Protein AF-A0A2C1YTS7-F1 (afdb_monomer)

pLDDT: mean 79.57, std 17.24, range [40.59, 98.31]

Sequence (217 aa):
MLKAINQPYKDNILSRSTFKRMILKGKKIGIFTVFETERSNGSQSSNLYVFNRFPACEPPKQETMSLPKETINLLKTEKDQKINKRNEAPSKLDYTYVSNRVPQPFVEIVKCFFPDAKVIEEYWHMAQIIAYGYELDHEMDLVVNLAIQSFKQLIRKLKFTSSIKKPIAYFSAILKEKFCQCYEERLNEKRETGVIQIKPICFEFNGEKMEWDWLNS

Mean predicted aligned error: 19.02 Å

Radius of gyration: 26.79 Å; Cα contacts (8 Å, |Δi|>4): 152; chains: 1; bounding box: 47×66×67 Å

Solvent-accessible surface area (backbone atoms only — not comparable to full-atom values): 13581 Å² total; per-residue (Å²): 105,72,67,66,70,30,62,88,41,96,57,74,82,69,49,70,70,57,51,52,54,49,52,55,50,36,45,75,74,53,49,32,48,78,44,82,38,67,43,100,82,72,46,77,52,72,70,48,78,45,75,49,78,78,86,67,96,66,78,80,60,77,86,74,68,73,68,74,92,60,83,80,74,90,79,79,73,82,91,86,74,89,68,82,74,75,87,62,77,77,77,87,48,43,54,90,70,45,60,88,87,57,59,62,79,48,49,67,60,43,39,78,81,44,44,39,18,66,61,49,49,53,53,50,50,51,50,50,56,50,29,52,77,68,74,38,64,86,40,56,70,60,50,48,50,48,46,48,54,23,46,53,52,43,51,53,48,45,76,75,61,78,67,73,87,52,59,64,63,54,29,49,52,49,32,49,51,53,50,49,52,55,51,51,52,51,52,49,52,35,52,75,70,56,72,57,69,81,69,56,60,69,46,74,57,96,88,42,79,45,75,50,61,89,87,82,113

Secondary structure (DSSP, 8-state):
-HHHHHTT-SS--S-HHHHHHHHHHHHHTTSEEEE--B-TTS-B-PPEEEEPPPS--PPPPGGG----SS------PPS--------PPPP--BGGG--TTS-HHHHHHHTTT--BHHHHHHHHHHHHHHHHHTT-TT-HHHHHHHHHHHHHHHHHHHHHHS--S-HHHHHHHHHHHHHHHHHHHHHHHHHHTT-S----EEEEETTEEEE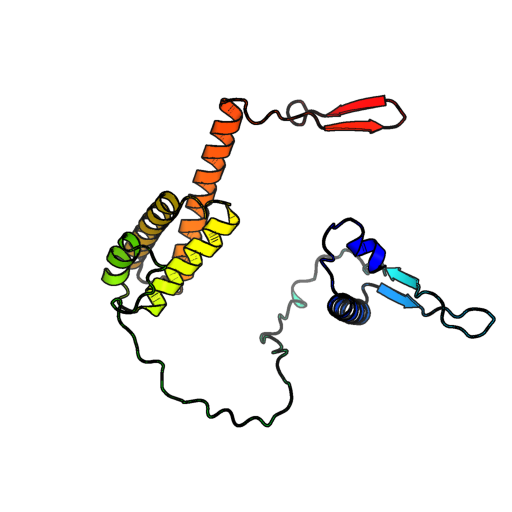E-TT--

Foldseek 3Di:
DLCVVQVVPPDSPDDPVNVVVVVVVCVVVQQWDWDFDADPVRHTDDIDIGGDDDPDPDDPDPVPPPDPPDDPPPPPDDDDDPPPPPPDDPPQDFLVPADPVQDPVQSVQVCVPPRGNVVSVLLVVLLCVLCVVLVNNVVVVVSSVLLSVLLVVLVVCCVVPVPPPDSSVSSSVSSNVVSVVVSVVVVVVCVVVVVDPPQFPFDDDPNDTDGDDPVPD

Structure (mmCIF, N/CA/C/O backbone):
data_AF-A0A2C1YTS7-F1
#
_entry.id   AF-A0A2C1YTS7-F1
#
loop_
_atom_site.group_PDB
_atom_site.id
_atom_site.type_symbol
_atom_site.label_atom_id
_atom_site.label_alt_id
_atom_site.label_comp_id
_atom_site.label_asym_id
_atom_site.label_entity_id
_atom_site.label_seq_id
_atom_site.pdbx_PDB_ins_code
_atom_site.Cartn_x
_atom_site.Cartn_y
_atom_site.Cartn_z
_atom_site.occupancy
_atom_site.B_iso_or_equiv
_atom_site.auth_seq_id
_atom_site.auth_comp_id
_atom_site.auth_asym_id
_atom_site.auth_atom_id
_atom_site.pdbx_PDB_model_num
ATOM 1 N N . MET A 1 1 ? 11.164 -28.001 -27.587 1.00 80.50 1 MET A N 1
ATOM 2 C CA . MET A 1 1 ? 10.221 -26.992 -27.053 1.00 80.50 1 MET A CA 1
ATOM 3 C C . MET A 1 1 ? 10.666 -26.413 -25.711 1.00 80.50 1 MET A C 1
ATOM 5 O O . MET A 1 1 ? 11.124 -25.289 -25.734 1.00 80.50 1 MET A O 1
ATOM 9 N N . LEU A 1 2 ? 10.640 -27.137 -24.577 1.00 85.06 2 LEU A N 1
ATOM 10 C CA . LEU A 1 2 ? 11.070 -26.576 -23.272 1.00 85.06 2 LEU A CA 1
ATOM 11 C C . LEU A 1 2 ? 12.470 -25.940 -23.306 1.00 85.06 2 LEU A C 1
ATOM 13 O O . LEU A 1 2 ? 12.638 -24.808 -22.877 1.00 85.06 2 LEU A O 1
ATOM 17 N N . LYS A 1 3 ? 13.458 -26.640 -23.881 1.00 83.88 3 LYS A N 1
ATOM 18 C CA . LYS A 1 3 ? 14.812 -26.089 -24.056 1.00 83.88 3 LYS A CA 1
ATOM 19 C C . LYS A 1 3 ? 14.818 -24.794 -24.876 1.00 83.88 3 LYS A C 1
ATOM 21 O O . LYS A 1 3 ? 15.500 -23.864 -24.491 1.00 83.88 3 LYS A O 1
ATOM 26 N N . ALA A 1 4 ? 14.026 -24.723 -25.948 1.00 84.12 4 ALA A N 1
ATOM 27 C CA . ALA A 1 4 ? 13.915 -23.527 -26.785 1.00 84.12 4 ALA A CA 1
ATOM 28 C C . ALA A 1 4 ? 13.237 -22.356 -26.048 1.00 84.12 4 ALA A C 1
ATOM 30 O O . ALA A 1 4 ? 13.626 -21.216 -26.244 1.00 84.12 4 ALA A O 1
ATOM 31 N N . ILE A 1 5 ? 12.267 -22.638 -25.167 1.00 83.00 5 ILE A N 1
ATOM 32 C CA . ILE A 1 5 ? 11.614 -21.621 -24.322 1.00 83.00 5 ILE A CA 1
ATOM 33 C C . ILE A 1 5 ? 12.587 -21.065 -23.278 1.00 83.00 5 ILE A C 1
ATOM 35 O O . ILE A 1 5 ? 12.569 -19.870 -23.015 1.00 83.00 5 ILE A O 1
ATOM 39 N N . ASN A 1 6 ? 13.436 -21.915 -22.693 1.00 86.81 6 ASN A N 1
ATOM 40 C CA . ASN A 1 6 ? 14.422 -21.478 -21.702 1.00 86.81 6 ASN A CA 1
ATOM 41 C C . ASN A 1 6 ? 15.685 -20.871 -22.335 1.00 86.81 6 ASN A C 1
ATOM 43 O O . ASN A 1 6 ? 16.366 -20.112 -21.666 1.00 86.81 6 ASN A O 1
ATOM 47 N N . GLN A 1 7 ? 15.999 -21.175 -23.599 1.00 83.56 7 GLN A N 1
ATOM 48 C CA . GLN A 1 7 ? 17.202 -20.705 -24.299 1.00 83.56 7 GLN A CA 1
ATOM 49 C C . GLN A 1 7 ? 17.453 -19.181 -24.244 1.00 83.56 7 GLN A C 1
ATOM 51 O O . GLN A 1 7 ? 18.612 -18.810 -24.065 1.00 83.56 7 GLN A O 1
ATOM 56 N N . PRO A 1 8 ? 16.449 -18.288 -24.379 1.00 80.44 8 PRO A N 1
ATOM 57 C CA . PRO A 1 8 ? 16.677 -16.844 -24.264 1.00 80.44 8 PRO A CA 1
A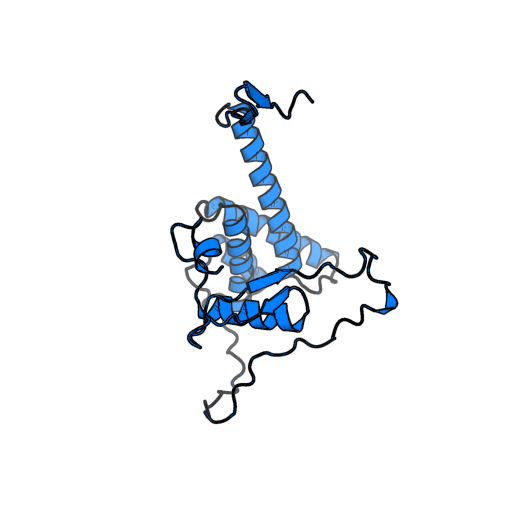TOM 58 C C . PRO A 1 8 ? 16.929 -16.353 -22.827 1.00 80.44 8 PRO A C 1
ATOM 60 O O . PRO A 1 8 ? 17.284 -15.190 -22.646 1.00 80.44 8 PRO A O 1
ATOM 63 N N . TYR A 1 9 ? 16.767 -17.197 -21.804 1.00 77.00 9 TYR A N 1
ATOM 64 C CA . TYR A 1 9 ? 16.905 -16.814 -20.400 1.00 77.00 9 TYR A CA 1
ATOM 65 C C . TYR A 1 9 ? 18.161 -17.444 -19.783 1.00 77.00 9 TYR A C 1
ATOM 67 O O . TYR A 1 9 ? 18.364 -18.654 -19.862 1.00 77.00 9 TYR A O 1
ATOM 75 N N . LYS A 1 10 ? 19.014 -16.618 -19.156 1.00 64.69 10 LYS A N 1
ATOM 76 C CA . LYS A 1 10 ? 20.254 -17.082 -18.497 1.00 64.69 10 LYS A CA 1
ATOM 77 C C . LYS A 1 10 ? 19.972 -18.046 -17.343 1.00 64.69 10 LYS A C 1
ATOM 79 O O . LYS A 1 10 ? 20.714 -19.007 -17.155 1.00 64.69 10 LYS A O 1
ATOM 84 N N . ASP A 1 11 ? 18.864 -17.828 -16.643 1.00 71.94 11 ASP A N 1
ATOM 85 C CA . ASP A 1 11 ? 18.363 -18.718 -15.607 1.00 71.94 11 ASP A CA 1
ATOM 86 C C . ASP A 1 11 ? 17.209 -19.548 -16.168 1.00 71.94 11 ASP A C 1
ATOM 88 O O . ASP A 1 11 ? 16.347 -19.034 -16.879 1.00 71.94 11 ASP A O 1
ATOM 92 N N . ASN A 1 12 ? 17.173 -20.848 -15.866 1.00 74.06 12 ASN A N 1
ATOM 93 C CA . ASN A 1 12 ? 16.098 -21.747 -16.295 1.00 74.06 12 ASN A CA 1
ATOM 94 C C . ASN A 1 12 ? 14.763 -21.373 -15.619 1.00 74.06 12 ASN A C 1
ATOM 96 O O . ASN A 1 12 ? 14.349 -22.025 -14.660 1.00 74.06 12 ASN A O 1
ATOM 100 N N . ILE A 1 13 ? 14.077 -20.350 -16.140 1.00 80.94 13 ILE A N 1
ATOM 101 C CA . ILE A 1 13 ? 12.841 -19.784 -15.571 1.00 80.94 13 ILE A CA 1
ATOM 102 C C . ILE A 1 13 ? 11.762 -20.859 -15.417 1.00 80.94 13 ILE A C 1
ATOM 104 O O . ILE A 1 13 ? 11.022 -20.885 -14.432 1.00 80.94 13 ILE A O 1
ATOM 108 N N . LEU A 1 14 ? 11.669 -21.777 -16.384 1.00 86.25 14 LEU A N 1
ATOM 109 C CA . LEU A 1 14 ? 10.646 -22.808 -16.391 1.00 86.25 14 LEU A CA 1
ATOM 110 C C . LEU A 1 14 ? 11.219 -24.179 -16.034 1.00 86.25 14 LEU A C 1
ATOM 112 O O . LEU A 1 14 ? 11.968 -24.794 -16.799 1.00 86.25 14 LEU A O 1
ATOM 116 N N . SER A 1 15 ? 10.778 -24.711 -14.894 1.00 88.50 15 SER A N 1
ATOM 117 C CA . SER A 1 15 ? 11.049 -26.098 -14.529 1.00 88.50 15 SER A CA 1
ATOM 118 C C . SER A 1 15 ? 10.268 -27.073 -15.419 1.00 88.50 15 SER A C 1
ATOM 120 O O . SER A 1 15 ? 9.163 -26.794 -15.902 1.00 88.50 15 SER A O 1
ATOM 122 N N . ARG A 1 16 ? 10.805 -28.287 -15.581 1.00 84.25 16 ARG A N 1
ATOM 123 C CA . ARG A 1 16 ? 10.151 -29.363 -16.344 1.00 84.25 16 ARG A CA 1
ATOM 124 C C . ARG A 1 16 ? 8.753 -29.695 -15.813 1.00 84.25 16 ARG A C 1
ATOM 126 O O . ARG A 1 16 ? 7.853 -29.978 -16.603 1.00 84.25 16 ARG A O 1
ATOM 133 N N . SER A 1 17 ? 8.556 -29.662 -14.493 1.00 85.19 17 SER A N 1
ATOM 134 C CA . SER A 1 17 ? 7.258 -29.949 -13.871 1.00 85.19 17 SER A CA 1
ATOM 135 C C . SER A 1 17 ? 6.224 -28.870 -14.200 1.00 85.19 17 SER A C 1
ATOM 137 O O . SER A 1 17 ? 5.082 -29.201 -14.527 1.00 85.19 17 SER A O 1
ATOM 139 N N . THR A 1 18 ? 6.620 -27.594 -14.210 1.00 89.62 18 THR A N 1
ATOM 140 C CA . THR A 1 18 ? 5.745 -26.494 -14.634 1.00 89.62 18 THR A CA 1
ATOM 141 C C . THR A 1 18 ? 5.418 -26.585 -16.119 1.00 89.62 18 THR A C 1
ATOM 143 O O . THR A 1 18 ? 4.243 -26.502 -16.477 1.00 89.62 18 THR A O 1
ATOM 146 N N . PHE A 1 19 ? 6.406 -26.870 -16.969 1.00 90.19 19 PHE A N 1
ATOM 147 C CA . PHE A 1 19 ? 6.171 -27.089 -18.396 1.00 90.19 19 PHE A CA 1
ATOM 148 C C . PHE A 1 19 ? 5.182 -28.235 -18.648 1.00 90.19 19 PHE A C 1
ATOM 150 O O . PHE A 1 19 ? 4.227 -28.069 -19.401 1.00 90.19 19 PHE A O 1
ATOM 157 N N . LYS A 1 20 ? 5.328 -29.374 -17.957 1.00 89.88 20 LYS A N 1
ATOM 158 C CA . LYS A 1 20 ? 4.391 -30.505 -18.074 1.00 89.88 20 LYS A CA 1
ATOM 159 C C . LYS A 1 20 ? 2.959 -30.104 -17.699 1.00 89.88 20 LYS A C 1
ATOM 161 O O . LYS A 1 20 ? 2.024 -30.445 -18.419 1.00 89.88 20 LYS A O 1
ATOM 166 N N . ARG A 1 21 ? 2.779 -29.349 -16.606 1.00 89.88 21 ARG A N 1
ATOM 167 C CA . ARG A 1 21 ? 1.460 -28.828 -16.195 1.00 89.88 21 ARG A CA 1
ATOM 168 C C . ARG A 1 21 ? 0.861 -27.894 -17.246 1.00 89.88 21 ARG A C 1
ATOM 170 O O . ARG A 1 21 ? -0.332 -27.986 -17.523 1.00 89.88 21 ARG A O 1
ATOM 177 N N . MET A 1 22 ? 1.679 -27.019 -17.828 1.00 91.44 22 MET A N 1
ATOM 178 C CA . MET A 1 22 ? 1.260 -26.100 -18.886 1.00 91.44 22 MET A CA 1
ATOM 179 C C . MET A 1 22 ? 0.808 -26.862 -20.134 1.00 91.44 22 MET A C 1
ATOM 181 O O . MET A 1 22 ? -0.269 -26.585 -20.656 1.00 91.44 22 MET A O 1
ATOM 185 N N . ILE A 1 23 ? 1.573 -27.878 -20.550 1.00 90.88 23 ILE A N 1
ATOM 186 C CA . ILE A 1 23 ? 1.238 -28.699 -21.716 1.00 90.88 23 ILE A CA 1
ATOM 187 C C . ILE A 1 23 ? -0.089 -29.447 -21.521 1.00 90.88 23 ILE A C 1
ATOM 189 O O . ILE A 1 23 ? -0.948 -29.438 -22.401 1.00 90.88 23 ILE A O 1
ATOM 193 N N . LEU A 1 24 ? -0.300 -30.044 -20.345 1.00 88.94 24 LEU A N 1
ATOM 194 C CA . LEU A 1 24 ? -1.553 -30.732 -20.018 1.00 88.94 24 LEU A CA 1
ATOM 195 C C . LEU A 1 24 ? -2.761 -29.789 -20.064 1.00 88.94 24 LEU A C 1
ATOM 197 O O . LEU A 1 24 ? -3.804 -30.150 -20.610 1.00 88.94 24 LEU A O 1
ATOM 201 N N . LYS A 1 25 ? -2.618 -28.571 -19.526 1.00 91.44 25 LYS A N 1
ATOM 202 C CA . LYS A 1 25 ? -3.680 -27.560 -19.572 1.00 91.44 25 LYS A CA 1
ATOM 203 C C . LYS A 1 25 ? -3.975 -27.132 -21.003 1.00 91.44 25 LYS A C 1
ATOM 205 O O . LYS A 1 25 ? -5.131 -27.192 -21.395 1.00 91.44 25 LYS A O 1
ATOM 210 N N . GLY A 1 26 ? -2.948 -26.765 -21.771 1.00 88.75 26 GLY A N 1
ATOM 211 C CA . GLY A 1 26 ? -3.088 -26.308 -23.156 1.00 88.75 26 GLY A CA 1
ATOM 212 C C . GLY A 1 26 ? -3.724 -27.354 -24.074 1.00 88.75 26 GLY A C 1
ATOM 213 O O . GLY A 1 26 ? -4.602 -27.008 -24.860 1.00 88.75 26 GLY A O 1
ATOM 214 N N . LYS A 1 27 ? -3.375 -28.637 -23.895 1.00 88.12 27 LYS A N 1
ATOM 215 C CA . LYS A 1 27 ? -4.033 -29.758 -24.583 1.00 88.12 27 LYS A CA 1
ATOM 216 C C . LYS A 1 27 ? -5.515 -29.860 -24.207 1.00 88.12 27 LYS A C 1
ATOM 218 O O . LYS A 1 27 ? -6.353 -30.015 -25.085 1.00 88.12 27 LYS A O 1
ATOM 223 N N . LYS A 1 28 ? -5.851 -29.739 -22.915 1.00 88.06 28 LYS A N 1
ATOM 224 C CA . LYS A 1 28 ? -7.239 -29.823 -22.421 1.00 88.06 28 LYS A CA 1
ATOM 225 C C . LYS A 1 28 ? -8.140 -28.724 -22.992 1.00 88.06 28 LYS A C 1
ATOM 227 O O . LYS A 1 28 ? -9.299 -28.993 -23.277 1.00 88.06 28 LYS A O 1
ATOM 232 N N . ILE A 1 29 ? -7.621 -27.506 -23.131 1.00 86.50 29 ILE A N 1
ATOM 233 C CA . ILE A 1 29 ? -8.372 -26.358 -23.669 1.00 86.50 29 ILE A CA 1
ATOM 234 C C . ILE A 1 29 ? -8.256 -26.222 -25.194 1.00 86.50 29 ILE A C 1
ATOM 236 O O . ILE A 1 29 ? -8.770 -25.266 -25.759 1.00 86.50 29 ILE A O 1
ATOM 240 N N . GLY A 1 30 ? -7.578 -27.161 -25.860 1.00 84.94 30 GLY A N 1
ATOM 241 C CA . GLY A 1 30 ? -7.500 -27.212 -27.317 1.00 84.94 30 GLY A CA 1
ATOM 242 C C . GLY A 1 30 ? -6.582 -26.173 -27.964 1.00 84.94 30 GLY A C 1
ATOM 243 O O . GLY A 1 30 ? -6.698 -25.973 -29.167 1.00 84.94 30 GLY A O 1
ATOM 244 N N . ILE A 1 31 ? -5.656 -25.539 -27.229 1.00 87.19 31 ILE A N 1
ATOM 245 C CA . ILE A 1 31 ? -4.702 -24.571 -27.816 1.00 87.19 31 ILE A CA 1
ATOM 246 C C . ILE A 1 31 ? -3.727 -25.263 -28.774 1.00 87.19 31 ILE A C 1
ATOM 248 O O . ILE A 1 31 ? -3.362 -24.701 -29.803 1.00 87.19 31 ILE A O 1
ATOM 252 N N . PHE A 1 32 ? -3.278 -26.473 -28.448 1.00 88.12 32 PHE A N 1
ATOM 253 C CA . PHE A 1 32 ? -2.400 -27.247 -29.321 1.00 88.12 32 PHE A CA 1
ATOM 254 C C . PHE A 1 32 ? -2.664 -28.743 -29.189 1.00 88.12 32 PHE A C 1
ATOM 256 O O . PHE A 1 32 ? -3.113 -29.244 -28.154 1.00 88.12 32 PHE A O 1
ATOM 263 N N . THR A 1 33 ? -2.304 -29.454 -30.245 1.00 89.19 33 THR A N 1
ATOM 264 C CA . THR A 1 33 ? -2.317 -30.908 -30.334 1.00 89.19 33 THR A CA 1
ATOM 265 C C . THR A 1 33 ? -0.881 -31.419 -30.265 1.00 89.19 33 THR A C 1
ATOM 267 O O . THR A 1 33 ? 0.029 -30.817 -30.836 1.00 89.19 33 THR A O 1
ATOM 270 N N . VAL A 1 34 ? -0.659 -32.506 -29.526 1.00 87.31 34 VAL A N 1
ATOM 271 C CA . VAL A 1 34 ? 0.665 -33.127 -29.378 1.00 87.31 34 VAL A CA 1
ATOM 272 C C . VAL A 1 34 ? 0.633 -34.490 -30.047 1.00 87.31 34 VAL A C 1
ATOM 274 O O . VAL A 1 34 ? -0.147 -35.342 -29.625 1.00 87.31 34 VAL A O 1
ATOM 277 N N . PHE A 1 35 ? 1.485 -34.682 -31.050 1.00 86.38 35 PHE A N 1
ATOM 278 C CA . PHE A 1 35 ? 1.701 -35.964 -31.710 1.00 86.38 35 PHE A CA 1
ATOM 279 C C . PHE A 1 35 ? 3.010 -36.563 -31.212 1.00 86.38 35 PHE A C 1
ATOM 281 O O . PHE A 1 35 ? 4.078 -35.954 -31.324 1.00 86.38 35 PHE A O 1
ATOM 288 N N . GLU A 1 36 ? 2.917 -37.747 -30.625 1.00 85.31 36 GLU A N 1
ATOM 289 C CA . GLU A 1 36 ? 4.089 -38.547 -30.301 1.00 85.31 36 GLU A CA 1
ATOM 290 C C . GLU A 1 36 ? 4.559 -39.197 -31.601 1.00 85.31 36 GLU A C 1
ATOM 292 O O . GLU A 1 36 ? 3.755 -39.746 -32.351 1.00 85.31 36 GLU A O 1
ATOM 297 N N . THR A 1 37 ? 5.839 -39.036 -31.921 1.00 80.19 37 THR A N 1
ATOM 298 C CA . THR A 1 37 ? 6.417 -39.620 -33.131 1.00 80.19 37 THR A CA 1
ATOM 299 C C . THR A 1 37 ? 7.278 -40.804 -32.732 1.00 80.19 37 THR A C 1
ATOM 301 O O . THR A 1 37 ? 7.932 -40.772 -31.687 1.00 80.19 37 THR A O 1
ATOM 304 N N . GLU A 1 38 ? 7.296 -41.832 -33.567 1.00 81.69 38 GLU A N 1
ATOM 305 C CA . GLU A 1 38 ? 8.137 -43.011 -33.391 1.00 81.69 38 GLU A CA 1
ATOM 306 C C . GLU A 1 38 ? 9.076 -43.137 -34.589 1.00 81.69 38 GLU A C 1
ATOM 308 O O . GLU A 1 38 ? 8.712 -42.834 -35.728 1.00 81.69 38 GLU A O 1
ATOM 313 N N . ARG A 1 39 ? 10.315 -43.560 -34.335 1.00 75.62 39 ARG A N 1
ATOM 314 C CA . ARG A 1 39 ? 11.260 -43.904 -35.402 1.00 75.62 39 ARG A CA 1
ATOM 315 C C . ARG A 1 39 ? 10.918 -45.282 -35.967 1.00 75.62 39 ARG A C 1
ATOM 317 O O . ARG A 1 39 ? 10.296 -46.100 -35.299 1.00 75.62 39 ARG A O 1
ATOM 324 N N . SER A 1 40 ? 11.443 -45.588 -37.152 1.00 73.56 40 SER A N 1
ATOM 325 C CA . SER A 1 40 ? 11.304 -46.902 -37.806 1.00 73.56 40 SER A CA 1
ATOM 326 C C . SER A 1 40 ? 11.768 -48.095 -36.955 1.00 73.56 40 SER A C 1
ATOM 328 O O . SER A 1 40 ? 11.378 -49.223 -37.225 1.00 73.56 40 SER A O 1
ATOM 330 N N . ASN A 1 41 ? 12.581 -47.858 -35.922 1.00 76.50 41 ASN A N 1
ATOM 331 C CA . ASN A 1 41 ? 13.056 -48.867 -34.974 1.00 76.50 41 ASN A CA 1
ATOM 332 C C . ASN A 1 41 ? 12.180 -49.008 -33.708 1.00 76.50 41 ASN A C 1
ATOM 334 O O . ASN A 1 41 ? 12.621 -49.628 -32.744 1.00 76.50 41 ASN A O 1
ATOM 338 N N . GLY A 1 42 ? 10.997 -48.385 -33.663 1.00 72.50 42 GLY A N 1
ATOM 339 C CA . GLY A 1 42 ? 10.080 -48.421 -32.516 1.00 72.50 42 GLY A CA 1
ATOM 340 C C . GLY A 1 42 ? 10.504 -47.558 -31.320 1.00 72.50 42 GLY A C 1
ATOM 341 O O . GLY A 1 42 ? 9.819 -47.533 -30.302 1.00 72.50 42 GLY A O 1
ATOM 342 N N . SER A 1 43 ? 11.625 -46.828 -31.406 1.00 70.88 43 SER A N 1
ATOM 343 C CA . SER A 1 43 ? 12.000 -45.868 -30.362 1.00 70.88 43 SER A CA 1
ATOM 344 C C . SER A 1 43 ? 11.178 -44.586 -30.479 1.00 70.88 43 SER A C 1
ATOM 346 O O . SER A 1 43 ? 11.048 -44.016 -31.566 1.00 70.88 43 SER A O 1
ATOM 348 N N . GLN A 1 44 ? 10.687 -44.084 -29.345 1.00 70.69 44 GLN A N 1
ATOM 349 C CA . GLN A 1 44 ? 10.018 -42.787 -29.289 1.00 70.69 44 GLN A CA 1
ATOM 350 C C . GLN A 1 44 ? 10.986 -41.684 -29.759 1.00 70.69 44 GLN A C 1
ATOM 352 O O . GLN A 1 44 ? 12.111 -41.543 -29.257 1.00 70.69 44 GLN A O 1
ATOM 357 N N . SER A 1 45 ? 10.574 -40.907 -30.758 1.00 76.50 45 SER A N 1
ATOM 358 C CA . SER A 1 45 ? 11.260 -39.690 -31.191 1.00 76.50 45 SER A CA 1
ATOM 359 C C . SER A 1 45 ? 10.670 -38.453 -30.508 1.00 76.50 45 SER A C 1
ATOM 361 O O . SER A 1 45 ? 10.075 -38.524 -29.435 1.00 76.50 45 SER A O 1
ATOM 363 N N . SER A 1 46 ? 10.947 -37.269 -31.054 1.00 80.69 46 SER A N 1
ATOM 364 C CA . SER A 1 46 ? 10.522 -36.010 -30.442 1.00 80.69 46 SER A CA 1
ATOM 365 C C . SER A 1 46 ? 9.028 -35.768 -30.653 1.00 80.69 46 SER A C 1
ATOM 367 O O . SER A 1 46 ? 8.504 -35.993 -31.738 1.00 80.69 46 SER A O 1
ATOM 369 N N . ASN A 1 47 ? 8.345 -35.223 -29.651 1.00 84.75 47 ASN A N 1
ATOM 370 C CA . ASN A 1 47 ? 6.935 -34.858 -29.797 1.00 84.75 47 ASN A CA 1
ATOM 371 C C . ASN A 1 47 ? 6.775 -33.643 -30.724 1.00 84.75 47 ASN A C 1
ATOM 373 O O . ASN A 1 47 ? 7.478 -32.639 -30.559 1.00 84.75 47 ASN A O 1
ATOM 377 N N . LEU A 1 48 ? 5.814 -33.716 -31.645 1.00 85.75 48 LEU A N 1
ATOM 378 C CA . LEU A 1 48 ? 5.398 -32.616 -32.510 1.00 85.75 48 LEU A CA 1
ATOM 379 C C . LEU A 1 48 ? 4.238 -31.862 -31.849 1.00 85.75 48 LEU A C 1
ATOM 381 O O . LEU A 1 48 ? 3.217 -32.455 -31.509 1.00 85.75 48 LEU A O 1
ATOM 385 N N . TYR A 1 49 ? 4.399 -30.552 -31.666 1.00 89.12 49 TYR A N 1
ATOM 386 C CA . TYR A 1 49 ? 3.390 -29.674 -31.067 1.00 89.12 49 TYR A CA 1
ATOM 387 C C . TYR A 1 49 ? 2.788 -28.791 -32.161 1.00 89.12 49 TYR A C 1
ATOM 389 O O . TYR A 1 49 ? 3.494 -27.965 -32.735 1.00 89.12 49 TYR A O 1
ATOM 397 N N . VAL A 1 50 ? 1.497 -28.961 -32.441 1.00 87.94 50 VAL A N 1
ATOM 398 C CA . VAL A 1 50 ? 0.765 -28.214 -33.474 1.00 87.94 50 VAL A CA 1
ATOM 399 C C . VAL A 1 50 ? -0.223 -27.277 -32.797 1.00 87.94 50 VAL A C 1
ATOM 401 O O . VAL A 1 50 ? -1.142 -27.741 -32.128 1.00 87.94 50 VAL A O 1
ATOM 404 N N . PHE A 1 51 ? -0.040 -25.966 -32.947 1.00 89.62 51 PHE A N 1
ATOM 405 C CA . PHE A 1 51 ? -0.976 -24.973 -32.416 1.00 89.62 51 PHE A CA 1
ATOM 406 C C . PHE A 1 51 ? -2.246 -24.939 -33.266 1.00 89.62 51 PHE A C 1
ATOM 408 O O . PHE A 1 51 ? -2.188 -24.751 -34.481 1.00 89.62 51 PHE A O 1
ATOM 415 N N . ASN A 1 52 ? -3.390 -25.133 -32.618 1.00 86.94 52 ASN A N 1
ATOM 416 C CA . ASN A 1 52 ? -4.685 -25.110 -33.278 1.00 86.94 52 ASN A CA 1
ATOM 417 C C . ASN A 1 52 ? -5.088 -23.651 -33.535 1.00 86.94 52 ASN A C 1
ATOM 419 O O . ASN A 1 52 ? -4.839 -22.769 -32.711 1.00 86.94 52 ASN A O 1
ATOM 423 N N . ARG A 1 53 ? -5.729 -23.384 -34.677 1.00 81.31 53 ARG A N 1
ATOM 424 C CA . ARG A 1 53 ? -6.324 -22.067 -34.939 1.00 81.31 53 ARG A CA 1
ATOM 425 C C . ARG A 1 53 ? -7.518 -21.860 -34.010 1.00 81.31 53 ARG A C 1
ATOM 427 O O . ARG A 1 53 ? -8.301 -22.786 -33.805 1.00 81.31 53 ARG A O 1
ATOM 434 N N . PHE A 1 54 ? -7.677 -20.647 -33.490 1.00 74.94 54 PHE A N 1
ATOM 435 C CA . PHE A 1 54 ? -8.889 -20.286 -32.761 1.00 74.94 54 PHE A CA 1
ATOM 436 C C . PHE A 1 54 ? -10.098 -20.360 -33.712 1.00 74.94 54 PHE A C 1
ATOM 438 O O . PHE A 1 54 ? -10.022 -19.809 -34.816 1.00 74.94 54 PHE A O 1
ATOM 445 N N . PRO A 1 55 ? -11.192 -21.045 -33.334 1.00 64.00 55 PRO A N 1
ATOM 446 C CA . PRO A 1 55 ? -12.397 -21.091 -34.149 1.00 64.00 55 PRO A CA 1
ATOM 447 C C . PRO A 1 55 ? -13.090 -19.724 -34.082 1.00 64.00 55 PRO A C 1
ATOM 449 O O . PRO A 1 55 ? -13.808 -19.455 -33.132 1.00 64.00 55 PRO A O 1
ATOM 452 N N . ALA A 1 56 ? -12.833 -18.878 -35.084 1.00 62.41 56 ALA A N 1
ATOM 453 C CA . ALA A 1 56 ? -13.385 -17.533 -35.279 1.00 62.41 56 ALA A CA 1
ATOM 454 C C . ALA A 1 56 ? -13.104 -16.514 -34.151 1.00 62.41 56 ALA A C 1
ATOM 456 O O . ALA A 1 56 ? -13.329 -16.732 -32.966 1.00 62.41 56 ALA A O 1
ATOM 457 N N . CYS A 1 57 ? -12.625 -15.334 -34.548 1.00 56.19 57 CYS A N 1
ATOM 458 C CA . CYS A 1 57 ? -12.389 -14.191 -33.667 1.00 56.19 57 CYS A CA 1
ATOM 459 C C . CYS A 1 57 ? -13.708 -13.454 -33.365 1.00 56.19 57 CYS A C 1
ATOM 461 O O . CYS A 1 57 ? -13.795 -12.239 -33.527 1.00 56.19 57 CYS A O 1
ATOM 463 N N . GLU A 1 58 ? -14.764 -14.184 -32.999 1.00 60.41 58 GLU A N 1
ATOM 464 C CA . GLU A 1 58 ? -16.006 -13.557 -32.556 1.00 60.41 58 GLU A CA 1
ATOM 465 C C . GLU A 1 58 ? -15.839 -13.109 -31.097 1.00 60.41 58 GLU A C 1
ATOM 467 O O . GLU A 1 58 ? -15.421 -13.914 -30.255 1.00 60.41 58 GLU A O 1
ATOM 472 N N . PRO A 1 59 ? -16.135 -11.839 -30.758 1.00 59.94 59 PRO A N 1
ATOM 473 C CA . PRO A 1 59 ? -16.187 -11.429 -29.366 1.00 59.94 59 PRO A CA 1
ATOM 474 C C . PRO A 1 59 ? -17.189 -12.331 -28.629 1.00 59.94 59 PRO A C 1
ATOM 476 O O . PRO A 1 59 ? -18.264 -12.617 -29.165 1.00 59.94 59 PRO A O 1
ATOM 479 N N . PRO A 1 60 ? -16.858 -12.814 -27.420 1.00 55.69 60 PRO A N 1
ATOM 480 C CA . PRO A 1 60 ? -17.732 -13.717 -26.688 1.00 55.69 60 PRO A CA 1
ATOM 481 C C . PRO A 1 60 ? -19.108 -13.066 -26.502 1.00 55.69 60 PRO A C 1
ATOM 483 O O . PRO A 1 60 ? -19.220 -11.991 -25.910 1.00 55.69 60 PRO A O 1
ATOM 486 N N . LYS A 1 61 ? -20.159 -13.719 -27.014 1.00 59.41 61 LYS A N 1
ATOM 487 C CA . LYS A 1 61 ? -21.553 -13.305 -26.802 1.00 59.41 61 LYS A CA 1
ATOM 488 C C . LYS A 1 61 ? -21.806 -13.233 -25.293 1.00 59.41 61 LYS A C 1
ATOM 490 O O . LYS A 1 61 ? -21.490 -14.187 -24.574 1.00 59.41 61 LYS A O 1
ATOM 495 N N . GLN A 1 62 ? -22.351 -12.103 -24.825 1.00 57.44 62 GLN A N 1
ATOM 496 C CA . GLN A 1 62 ? -22.527 -11.765 -23.400 1.00 57.44 62 GLN A CA 1
ATOM 497 C C . GLN A 1 62 ? -23.223 -12.872 -22.584 1.00 57.44 62 GLN A C 1
ATOM 499 O O . GLN A 1 62 ? -22.942 -13.030 -21.399 1.00 57.44 62 GLN A O 1
ATOM 504 N N . GLU A 1 63 ? -24.063 -13.688 -23.222 1.00 56.91 63 GLU A N 1
ATOM 505 C CA . GLU A 1 63 ? -24.820 -14.775 -22.589 1.00 56.91 63 GLU A CA 1
ATOM 506 C C . GLU A 1 63 ? -23.962 -15.966 -22.123 1.00 56.91 63 GLU A C 1
ATOM 508 O O . GLU A 1 63 ? -24.375 -16.704 -21.232 1.00 56.91 63 GLU A O 1
ATOM 513 N N . THR A 1 64 ? -22.739 -16.132 -22.639 1.00 49.09 64 THR A N 1
ATOM 514 C CA . THR A 1 64 ? -21.838 -17.246 -22.259 1.00 49.09 64 THR A CA 1
ATOM 515 C C . THR A 1 64 ? -20.835 -16.885 -21.158 1.00 49.09 64 THR A C 1
ATOM 517 O O . THR A 1 64 ? -19.980 -17.698 -20.806 1.00 49.09 64 THR A O 1
ATOM 520 N N . MET A 1 65 ? -20.931 -15.688 -20.568 1.00 45.31 65 MET A N 1
ATOM 521 C CA . MET A 1 65 ? -20.140 -15.295 -19.395 1.00 45.31 65 MET A CA 1
ATOM 522 C C . MET A 1 65 ? -20.827 -15.701 -18.084 1.00 45.31 65 MET A C 1
ATOM 524 O O . MET A 1 65 ? -20.941 -14.906 -17.151 1.00 45.31 65 MET A O 1
ATOM 528 N N . SER A 1 66 ? -21.259 -16.957 -17.954 1.00 49.53 66 SER A N 1
ATOM 529 C CA . SER A 1 66 ? -21.468 -17.507 -16.615 1.00 49.53 66 SER A CA 1
ATOM 530 C C . SER A 1 66 ? -20.087 -17.748 -16.007 1.00 49.53 66 SER A C 1
ATOM 532 O O . SER A 1 66 ? -19.522 -18.838 -16.125 1.00 49.53 66 SER A O 1
ATOM 534 N N . LEU A 1 67 ? -19.505 -16.715 -15.390 1.00 51.94 67 LEU A N 1
ATOM 535 C CA . LEU A 1 67 ? -18.389 -16.915 -14.472 1.00 51.94 67 LEU A CA 1
ATOM 536 C C . LEU A 1 67 ? -18.795 -18.041 -13.507 1.00 51.94 67 LEU A C 1
ATOM 538 O O . LEU A 1 67 ? -19.853 -17.931 -12.875 1.00 51.94 67 LEU A O 1
ATOM 542 N N . PRO A 1 68 ? -17.986 -19.101 -13.347 1.00 46.97 68 PRO A N 1
ATOM 543 C CA . PRO A 1 68 ? -18.133 -19.977 -12.202 1.00 46.97 68 PRO A CA 1
ATOM 544 C C . PRO A 1 68 ? -18.075 -19.086 -10.958 1.00 46.97 68 PRO A C 1
ATOM 546 O O . PRO A 1 68 ? -17.074 -18.414 -10.719 1.00 46.97 68 PRO A O 1
ATOM 549 N N . LYS A 1 69 ? -19.165 -19.036 -10.187 1.00 56.25 69 LYS A N 1
ATOM 550 C CA . LYS A 1 69 ? -19.254 -18.233 -8.954 1.00 56.25 69 LYS A CA 1
ATOM 551 C C . LYS A 1 69 ? -18.307 -18.734 -7.855 1.00 56.25 69 LYS A C 1
ATOM 553 O O . LYS A 1 69 ? -18.208 -18.110 -6.805 1.00 56.25 69 LYS A O 1
ATOM 558 N N . GLU A 1 70 ? -17.596 -19.830 -8.102 1.00 53.41 70 GLU A N 1
ATOM 559 C CA . GLU A 1 70 ? -16.721 -20.487 -7.148 1.00 53.41 70 GLU A CA 1
ATOM 560 C C . GLU A 1 70 ? -15.327 -20.708 -7.731 1.00 53.41 70 GLU A C 1
ATOM 562 O O . GLU A 1 70 ? -15.139 -21.274 -8.811 1.00 53.41 70 GLU A O 1
ATOM 567 N N . THR A 1 71 ? -14.324 -20.291 -6.965 1.00 40.59 71 THR A N 1
ATOM 568 C CA . THR A 1 71 ? -12.935 -20.673 -7.172 1.00 40.59 71 THR A CA 1
ATOM 569 C C . THR A 1 71 ? -12.831 -22.188 -7.019 1.00 40.59 71 THR A C 1
ATOM 571 O O . THR A 1 71 ? -13.116 -22.736 -5.953 1.00 40.59 71 THR A O 1
ATOM 574 N N . ILE A 1 72 ? -12.396 -22.882 -8.070 1.00 49.94 72 ILE A N 1
ATOM 575 C CA . ILE A 1 72 ? -12.062 -24.306 -7.997 1.00 49.94 72 ILE A CA 1
ATOM 576 C C . ILE A 1 72 ? -10.827 -24.419 -7.096 1.00 49.94 72 ILE A C 1
ATOM 578 O O . ILE A 1 72 ? -9.694 -24.229 -7.540 1.00 49.94 72 ILE A O 1
ATOM 582 N N . ASN A 1 73 ? -11.043 -24.640 -5.800 1.00 53.78 73 ASN A N 1
ATOM 583 C CA . ASN A 1 73 ? -9.977 -24.852 -4.829 1.00 53.78 73 ASN A CA 1
ATOM 584 C C . ASN A 1 73 ? -9.141 -26.067 -5.265 1.00 53.78 73 ASN A C 1
ATOM 586 O O . ASN A 1 73 ? -9.539 -27.213 -5.073 1.00 53.78 73 ASN A O 1
ATOM 590 N N . LEU A 1 74 ? -7.966 -25.815 -5.847 1.00 46.41 74 LEU A N 1
ATOM 591 C CA . LEU A 1 74 ? -7.002 -26.821 -6.320 1.00 46.41 74 LEU A CA 1
ATOM 592 C C . LEU A 1 74 ? -6.169 -27.455 -5.185 1.00 46.41 74 LEU A C 1
ATOM 594 O O . LEU A 1 74 ? -5.089 -27.983 -5.427 1.00 46.41 74 LEU A O 1
ATOM 598 N N . LEU A 1 75 ? -6.668 -27.428 -3.947 1.00 45.06 75 LEU A N 1
ATOM 599 C CA . LEU A 1 75 ? -6.025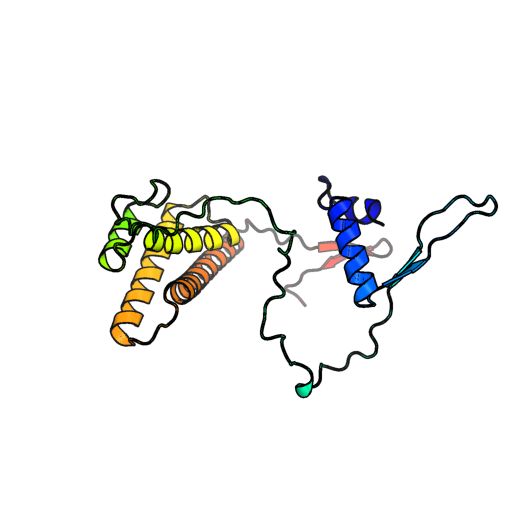 -28.015 -2.768 1.00 45.06 75 LEU A CA 1
ATOM 600 C C . LEU A 1 75 ? -6.930 -29.077 -2.132 1.00 45.06 75 LEU A C 1
ATOM 602 O O . LEU A 1 75 ? -7.275 -29.002 -0.957 1.00 45.06 75 LEU A O 1
ATOM 606 N N . LYS A 1 76 ? -7.344 -30.072 -2.917 1.00 42.38 76 LYS A N 1
ATOM 607 C CA . LYS A 1 76 ? -7.800 -31.352 -2.366 1.00 42.38 76 LYS A CA 1
ATOM 608 C C . LYS A 1 76 ? -6.707 -32.383 -2.606 1.00 42.38 76 LYS A C 1
ATOM 610 O O . LYS A 1 76 ? -6.756 -33.136 -3.571 1.00 42.38 76 LYS A O 1
ATOM 615 N N . THR A 1 77 ? -5.711 -32.368 -1.731 1.00 43.75 77 THR A N 1
ATOM 616 C CA . THR A 1 77 ? -4.949 -33.578 -1.417 1.00 43.75 77 THR A CA 1
ATOM 617 C C . THR A 1 77 ? -5.708 -34.290 -0.303 1.00 43.75 77 THR A C 1
ATOM 619 O O . THR A 1 77 ? -6.284 -33.642 0.574 1.00 43.75 77 THR A O 1
ATOM 622 N N . GLU A 1 78 ? -5.791 -35.608 -0.407 1.00 46.38 78 GLU A N 1
ATOM 623 C CA . GLU A 1 78 ? -6.585 -36.473 0.455 1.00 46.38 78 GLU A CA 1
ATOM 624 C C . GLU A 1 78 ? -6.199 -36.360 1.937 1.00 46.38 78 GLU A C 1
ATOM 626 O O . GLU A 1 78 ? -5.099 -35.956 2.314 1.00 46.38 78 GLU A O 1
ATOM 631 N N . LYS A 1 79 ? -7.203 -36.643 2.763 1.00 53.81 79 LYS A N 1
ATOM 632 C CA . LYS A 1 79 ? -7.246 -36.516 4.216 1.00 53.81 79 LYS A CA 1
ATOM 633 C C . LYS A 1 79 ? -6.245 -37.480 4.863 1.00 53.81 79 LYS A C 1
ATOM 635 O O . LYS A 1 79 ? -6.162 -38.613 4.419 1.00 53.81 79 LYS A O 1
ATOM 640 N N . ASP A 1 80 ? -5.530 -36.998 5.886 1.00 50.50 80 ASP A N 1
ATOM 641 C CA . ASP A 1 80 ? -5.185 -37.707 7.143 1.00 50.50 80 ASP A CA 1
ATOM 642 C C . ASP A 1 80 ? -3.894 -37.187 7.797 1.00 50.50 80 ASP A C 1
ATOM 644 O O . ASP A 1 80 ? -3.015 -37.928 8.227 1.00 50.50 80 ASP A O 1
ATOM 648 N N . GLN A 1 81 ? -3.803 -35.870 7.972 1.00 51.06 81 GLN A N 1
ATOM 649 C CA . GLN A 1 81 ? -3.026 -35.324 9.079 1.00 51.06 81 GLN A CA 1
ATOM 650 C C . GLN A 1 81 ? -3.993 -34.544 9.959 1.00 51.06 81 GLN A C 1
ATOM 652 O O . GLN A 1 81 ? -4.419 -33.440 9.613 1.00 51.06 81 GLN A O 1
ATOM 657 N N . LYS A 1 82 ? -4.368 -35.136 11.100 1.00 50.03 82 LYS A N 1
ATOM 658 C CA . LYS A 1 82 ? -4.926 -34.410 12.249 1.00 50.03 82 LYS A CA 1
ATOM 659 C C . LYS A 1 82 ? -3.854 -33.437 12.750 1.00 50.03 82 LYS A C 1
ATOM 661 O O . LYS A 1 82 ? -3.208 -33.654 13.767 1.00 50.03 82 LYS A O 1
ATOM 666 N N . ILE A 1 83 ? -3.644 -32.353 12.014 1.00 52.72 83 ILE A N 1
ATOM 667 C CA . ILE A 1 83 ? -3.045 -31.156 12.576 1.00 52.72 83 ILE A CA 1
ATOM 668 C C . ILE A 1 83 ? -4.153 -30.591 13.453 1.00 52.72 83 ILE A C 1
ATOM 670 O O . ILE A 1 83 ? -5.189 -30.168 12.936 1.00 52.72 83 ILE A O 1
ATOM 674 N N . ASN A 1 84 ? -3.974 -30.668 14.771 1.00 55.12 84 ASN A N 1
ATOM 675 C CA . ASN A 1 84 ? -4.823 -29.993 15.746 1.00 55.12 84 ASN A CA 1
ATOM 676 C C . ASN A 1 84 ? -4.859 -28.500 15.394 1.00 55.12 84 ASN A C 1
ATOM 678 O O . ASN A 1 84 ? -4.013 -27.721 15.828 1.00 55.12 84 ASN A O 1
ATOM 682 N N . LYS A 1 85 ? -5.820 -28.097 14.557 1.00 51.38 85 LYS A N 1
ATOM 683 C CA . LYS A 1 85 ? -6.141 -26.694 14.330 1.00 51.38 85 LYS A CA 1
ATOM 684 C C . LYS A 1 85 ? -6.684 -26.175 15.649 1.00 51.38 85 LYS A C 1
ATOM 686 O O . LYS A 1 85 ? -7.814 -26.472 16.027 1.00 51.38 85 LYS A O 1
ATOM 691 N N . ARG A 1 86 ? -5.842 -25.433 16.359 1.00 51.16 86 ARG A N 1
ATOM 692 C CA . ARG A 1 86 ? -6.240 -24.608 17.491 1.00 51.16 86 ARG A CA 1
ATOM 693 C C . ARG A 1 86 ? -7.292 -23.625 16.971 1.00 51.16 86 ARG A C 1
ATOM 695 O O . ARG A 1 86 ? -6.955 -22.671 16.280 1.00 51.16 86 ARG A O 1
ATOM 702 N N . ASN A 1 87 ? -8.566 -23.898 17.246 1.00 52.53 87 ASN A N 1
ATOM 703 C CA . ASN A 1 87 ? -9.694 -23.005 16.964 1.00 52.53 87 ASN A CA 1
ATOM 704 C C . ASN A 1 87 ? -9.737 -21.851 17.983 1.00 52.53 87 ASN A C 1
ATOM 706 O O . ASN A 1 87 ? -10.798 -21.511 18.495 1.00 52.53 87 ASN A O 1
ATOM 710 N N . GLU A 1 88 ? -8.587 -21.275 18.328 1.00 60.06 88 GLU A N 1
ATOM 711 C CA . GLU A 1 88 ? -8.572 -20.014 19.059 1.00 60.06 88 GLU A CA 1
ATOM 712 C C . GLU A 1 88 ? -8.633 -18.911 18.014 1.00 60.06 88 GLU A C 1
ATOM 714 O O . GLU A 1 88 ? -7.792 -18.849 17.112 1.00 60.06 88 GLU A O 1
ATOM 719 N N . ALA A 1 89 ? -9.667 -18.071 18.096 1.00 58.31 89 ALA A N 1
ATOM 720 C CA . ALA A 1 89 ? -9.679 -16.821 17.357 1.00 58.31 89 ALA A CA 1
ATOM 721 C C . ALA A 1 89 ? -8.337 -16.121 17.634 1.00 58.31 89 ALA A C 1
ATOM 723 O O . ALA A 1 89 ? -7.969 -16.018 18.808 1.00 58.31 89 ALA A O 1
ATOM 724 N N . PRO A 1 90 ? -7.576 -15.718 16.599 1.00 63.03 90 PRO A N 1
ATOM 725 C CA . PRO A 1 90 ? -6.274 -15.104 16.804 1.00 63.03 90 PRO A CA 1
ATOM 726 C C . PRO A 1 90 ? -6.448 -13.946 17.780 1.00 63.03 90 PRO A C 1
ATOM 728 O O . PRO A 1 90 ? -7.310 -13.087 17.577 1.00 63.03 90 PRO A O 1
ATOM 731 N N . SER A 1 91 ? -5.681 -13.977 18.867 1.00 66.88 91 SER A N 1
ATOM 732 C CA . SER A 1 91 ? -5.666 -12.919 19.866 1.00 66.88 91 SER A CA 1
ATOM 733 C C . SER A 1 91 ? -5.476 -11.589 19.144 1.00 66.88 91 SER A C 1
ATOM 735 O O . SER A 1 91 ? -4.548 -11.424 18.352 1.00 66.88 91 SER A O 1
ATOM 737 N N . LYS A 1 92 ? -6.407 -10.659 19.362 1.00 78.75 92 LYS A N 1
ATOM 738 C CA . LYS A 1 92 ? -6.353 -9.330 18.762 1.00 78.75 92 LYS A CA 1
ATOM 739 C C . LYS A 1 92 ? -5.197 -8.571 19.409 1.00 78.75 92 LYS A C 1
ATOM 741 O O . LYS A 1 92 ? -5.344 -8.064 20.516 1.00 78.75 92 LYS A O 1
ATOM 746 N N . LEU A 1 93 ? -4.042 -8.572 18.750 1.00 90.06 93 LEU A N 1
ATOM 747 C CA . LEU A 1 93 ? -2.860 -7.849 19.202 1.00 90.06 93 LEU A CA 1
ATOM 748 C C . LEU A 1 93 ? -3.018 -6.363 18.877 1.00 90.06 93 LEU A C 1
ATOM 750 O O . LEU A 1 93 ? -3.463 -5.995 17.785 1.00 90.06 93 LEU A O 1
ATOM 754 N N . ASP A 1 94 ? -2.679 -5.515 19.839 1.00 92.69 94 ASP A N 1
ATOM 755 C CA . ASP A 1 94 ? -2.706 -4.071 19.654 1.00 92.69 94 ASP A CA 1
ATOM 756 C C . ASP A 1 94 ? -1.444 -3.570 18.932 1.00 92.69 94 ASP A C 1
ATOM 758 O O . ASP A 1 94 ? -0.493 -4.312 18.681 1.00 92.69 94 ASP A O 1
ATOM 762 N N . TYR A 1 95 ? -1.430 -2.280 18.613 1.00 91.50 95 TYR A N 1
ATOM 763 C CA . TYR A 1 95 ? -0.349 -1.621 17.891 1.00 91.50 95 TYR A CA 1
ATOM 764 C C . TYR A 1 95 ? 1.040 -1.773 18.541 1.00 91.50 95 TYR A C 1
ATOM 766 O O . TYR A 1 95 ? 2.037 -1.535 17.862 1.00 91.50 95 TYR A O 1
ATOM 774 N 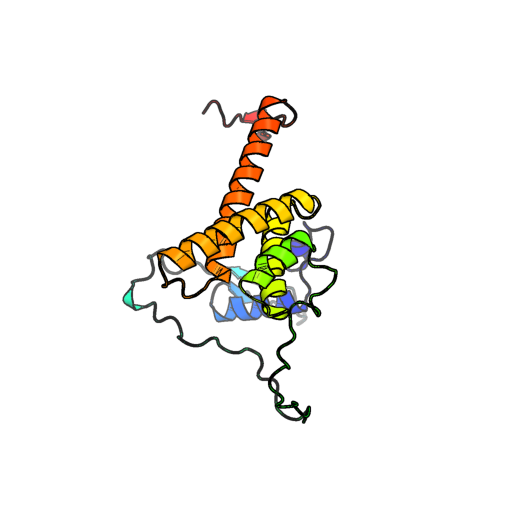N . THR A 1 96 ? 1.141 -2.161 19.820 1.00 94.06 96 THR A N 1
ATOM 775 C CA . THR A 1 96 ? 2.436 -2.379 20.490 1.00 94.06 96 THR A CA 1
ATOM 776 C C . THR A 1 96 ? 3.157 -3.630 19.988 1.00 94.06 96 THR A C 1
ATOM 778 O O . THR A 1 96 ? 4.372 -3.738 20.131 1.00 94.06 96 THR A O 1
ATOM 781 N N . TYR A 1 97 ? 2.430 -4.539 19.334 1.00 94.88 97 TYR A N 1
ATOM 782 C CA . TYR A 1 97 ? 2.959 -5.770 18.747 1.00 94.88 97 TYR A CA 1
ATOM 783 C C . TYR A 1 97 ? 3.261 -5.657 17.245 1.00 94.88 97 TYR A C 1
ATOM 785 O O . TYR A 1 97 ? 3.552 -6.669 16.607 1.00 94.88 97 TYR A O 1
ATOM 793 N N . VAL A 1 98 ? 3.178 -4.457 16.657 1.00 95.62 98 VAL A N 1
ATOM 794 C CA . VAL A 1 98 ? 3.506 -4.242 15.239 1.00 95.62 98 VAL A CA 1
ATOM 795 C C . VAL A 1 98 ? 4.983 -4.546 14.989 1.00 95.62 98 VAL A C 1
ATOM 797 O O . VAL A 1 98 ? 5.856 -4.110 15.738 1.00 95.62 98 VAL A O 1
ATOM 800 N N . SER A 1 99 ? 5.277 -5.271 13.908 1.00 94.25 99 SER A N 1
ATOM 801 C CA . SER A 1 99 ? 6.647 -5.577 13.505 1.00 94.25 99 SER A CA 1
ATOM 802 C C . SER A 1 99 ? 7.505 -4.319 13.338 1.00 94.25 99 SER A C 1
ATOM 804 O O . SER A 1 99 ? 7.113 -3.368 12.664 1.00 94.25 99 SER A O 1
ATOM 806 N N . ASN A 1 100 ? 8.757 -4.379 13.805 1.00 94.06 100 ASN A N 1
ATOM 807 C CA . ASN A 1 100 ? 9.771 -3.332 13.595 1.00 94.06 100 ASN A CA 1
ATOM 808 C C . ASN A 1 100 ? 10.070 -3.039 12.109 1.00 94.06 100 ASN A C 1
ATOM 810 O O . ASN A 1 100 ? 10.780 -2.088 11.798 1.00 94.06 100 ASN A O 1
ATOM 814 N N . ARG A 1 101 ? 9.561 -3.866 11.184 1.00 92.75 101 ARG A N 1
ATOM 815 C CA . ARG A 1 101 ? 9.633 -3.645 9.732 1.00 92.75 101 ARG A CA 1
ATOM 816 C C . ARG A 1 101 ? 8.664 -2.569 9.239 1.00 92.75 101 ARG A C 1
ATOM 818 O O . ARG A 1 101 ? 8.815 -2.104 8.112 1.00 92.75 101 ARG A O 1
ATOM 825 N N . VAL A 1 102 ? 7.659 -2.211 10.040 1.00 96.56 102 VAL A N 1
ATOM 826 C CA . VAL A 1 102 ? 6.746 -1.107 9.745 1.00 96.56 102 VAL A CA 1
ATOM 827 C C . VAL A 1 102 ? 7.354 0.188 10.294 1.00 96.56 102 VAL A C 1
ATOM 829 O O . VAL A 1 102 ? 7.652 0.262 11.487 1.00 96.56 102 VAL A O 1
ATOM 832 N N . PRO A 1 103 ? 7.534 1.231 9.467 1.00 97.31 103 PRO A N 1
ATOM 833 C CA . PRO A 1 103 ? 8.090 2.497 9.921 1.00 97.31 103 PRO A CA 1
ATOM 834 C C . PRO A 1 103 ? 7.227 3.160 10.995 1.00 97.31 103 PRO A C 1
ATOM 836 O O . PRO A 1 103 ? 6.027 3.372 10.806 1.00 97.31 103 PRO A O 1
ATOM 839 N N . GLN A 1 104 ? 7.856 3.555 12.103 1.00 96.75 104 GLN A N 1
ATOM 840 C CA . GLN A 1 104 ? 7.181 4.182 13.245 1.00 96.75 104 GLN A CA 1
ATOM 841 C C . GLN A 1 104 ? 6.321 5.403 12.870 1.00 96.75 104 GLN A C 1
ATOM 843 O O . GLN A 1 104 ? 5.180 5.467 13.329 1.00 96.75 104 GLN A O 1
ATOM 848 N N . PRO A 1 105 ? 6.754 6.322 11.976 1.00 97.62 105 PRO A N 1
ATOM 849 C CA . PRO A 1 105 ? 5.910 7.447 11.565 1.00 97.62 105 PRO A CA 1
ATOM 850 C C . PRO A 1 105 ? 4.574 7.015 10.945 1.00 97.62 105 PRO A C 1
ATOM 852 O O . PRO A 1 105 ? 3.562 7.700 11.091 1.00 97.62 105 PRO A O 1
ATOM 855 N N . PHE A 1 106 ? 4.558 5.870 10.258 1.00 97.94 106 PHE A N 1
ATOM 856 C CA . PHE A 1 106 ? 3.343 5.304 9.689 1.00 97.94 106 PHE A CA 1
ATOM 857 C C . PHE A 1 106 ? 2.458 4.687 10.780 1.00 97.94 106 PHE A C 1
ATOM 859 O O . PHE A 1 106 ? 1.263 4.984 10.835 1.00 97.94 106 PHE A O 1
ATOM 866 N N . VAL A 1 107 ? 3.047 3.899 11.691 1.00 97.88 107 VAL A N 1
ATOM 867 C CA . VAL A 1 107 ? 2.341 3.286 12.833 1.00 97.88 107 VAL A CA 1
ATOM 868 C C . VAL A 1 107 ? 1.624 4.343 13.672 1.00 97.88 107 VAL A C 1
ATOM 870 O O . VAL A 1 107 ? 0.434 4.193 13.944 1.00 97.88 107 VAL A O 1
ATOM 873 N N . GLU A 1 108 ? 2.307 5.439 14.015 1.00 97.38 108 GLU A N 1
ATOM 874 C CA . GLU A 1 108 ? 1.764 6.534 14.832 1.00 97.38 108 GLU A CA 1
ATOM 875 C C . GLU A 1 108 ? 0.479 7.141 14.254 1.00 97.38 108 GLU A C 1
ATOM 877 O O . GLU A 1 108 ? -0.430 7.524 14.990 1.00 97.38 108 GLU A O 1
ATOM 882 N N . ILE A 1 109 ? 0.370 7.201 12.927 1.00 97.31 109 ILE A N 1
ATOM 883 C CA . ILE A 1 109 ? -0.793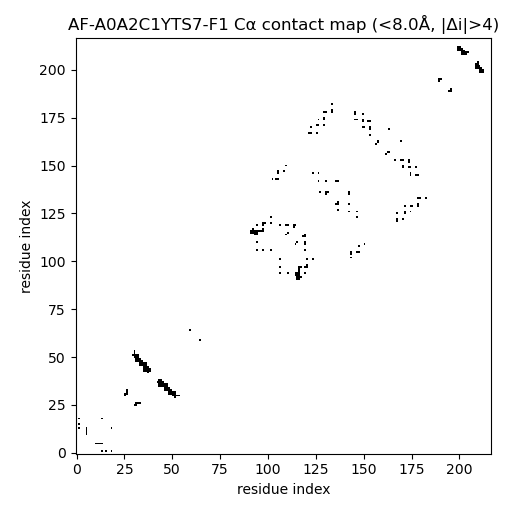 7.781 12.255 1.00 97.31 109 ILE A CA 1
ATOM 884 C C . ILE A 1 109 ? -1.908 6.750 12.103 1.00 97.31 109 ILE A C 1
ATOM 886 O O . ILE A 1 109 ? -3.075 7.075 12.334 1.00 97.31 109 ILE A O 1
ATOM 890 N N . VAL A 1 110 ? -1.577 5.516 11.717 1.00 97.19 110 VAL A N 1
ATOM 891 C CA . VAL A 1 110 ? -2.584 4.475 11.470 1.00 97.19 110 VAL A CA 1
ATOM 892 C C . VAL A 1 110 ? -3.220 4.001 12.775 1.00 97.19 110 VAL A C 1
ATOM 894 O O . VAL A 1 110 ? -4.443 3.842 12.817 1.00 97.19 110 VAL A O 1
ATOM 897 N N . LYS A 1 111 ? -2.438 3.865 13.858 1.00 96.31 111 LYS A N 1
ATOM 898 C CA . LYS A 1 111 ? -2.933 3.390 15.163 1.00 96.31 111 LYS A CA 1
ATOM 899 C C . LYS A 1 111 ? -4.057 4.257 15.735 1.00 96.31 111 LYS A C 1
ATOM 901 O O . LYS A 1 111 ? -4.939 3.737 16.411 1.00 96.31 111 LYS A O 1
ATOM 906 N N . CYS A 1 112 ? -4.077 5.553 15.406 1.00 95.94 112 CYS A N 1
ATOM 907 C CA . CYS A 1 112 ? -5.132 6.490 15.806 1.00 95.94 112 CYS A CA 1
ATOM 908 C C . CYS A 1 112 ? -6.523 6.121 15.256 1.00 95.94 112 CYS A C 1
ATOM 910 O O . CYS A 1 112 ? -7.529 6.601 15.772 1.00 95.94 112 CYS A O 1
ATOM 912 N N . PHE A 1 113 ? -6.592 5.301 14.203 1.00 94.44 113 PHE A N 1
ATOM 913 C CA . PHE A 1 113 ? -7.841 4.887 13.553 1.00 94.44 113 PHE A CA 1
ATOM 914 C C . PHE A 1 113 ? -8.040 3.370 13.575 1.00 94.44 113 PHE A C 1
ATOM 916 O O . PHE A 1 113 ? -9.170 2.900 13.700 1.00 94.44 113 PHE A O 1
ATOM 923 N N . PHE A 1 114 ? -6.953 2.606 13.467 1.00 93.94 114 PHE A N 1
ATOM 924 C CA . PHE A 1 114 ? -6.950 1.149 13.496 1.00 93.94 114 PHE A CA 1
ATOM 925 C C . PHE A 1 114 ? -5.873 0.673 14.483 1.00 93.94 114 PHE A C 1
ATOM 927 O O . PHE A 1 114 ? -4.721 0.525 14.088 1.00 93.94 114 PHE A O 1
ATOM 934 N N . PRO A 1 115 ? -6.216 0.428 15.761 1.00 94.44 115 PRO A N 1
ATOM 935 C CA . PRO A 1 115 ? -5.237 0.055 16.788 1.00 94.44 115 PRO A CA 1
ATOM 936 C C . PRO A 1 115 ? -4.774 -1.406 16.695 1.00 94.44 115 PRO A C 1
ATOM 938 O O . PRO A 1 115 ? -3.995 -1.849 17.528 1.00 94.44 115 PRO A O 1
ATOM 941 N N . ASP A 1 116 ? -5.288 -2.171 15.735 1.00 94.88 116 ASP A N 1
ATOM 942 C CA . ASP A 1 116 ? -4.981 -3.585 15.536 1.00 94.88 116 ASP A CA 1
ATOM 943 C C . ASP A 1 116 ? -3.659 -3.745 14.772 1.00 94.88 116 ASP A C 1
ATOM 945 O O . ASP A 1 116 ? -3.508 -3.191 13.677 1.00 94.88 116 ASP A O 1
ATOM 949 N N . ALA A 1 117 ? -2.715 -4.505 15.337 1.00 95.38 117 ALA A N 1
ATOM 950 C CA . ALA A 1 117 ? -1.376 -4.673 14.770 1.00 95.38 117 ALA A CA 1
ATOM 951 C C . ALA A 1 117 ? -1.421 -5.216 13.341 1.00 95.38 117 ALA A C 1
ATOM 953 O O . ALA A 1 117 ? -0.743 -4.715 12.444 1.00 95.38 117 ALA A O 1
ATOM 954 N N . LYS A 1 118 ? -2.273 -6.220 13.119 1.00 95.00 118 LYS A N 1
ATOM 955 C CA . LYS A 1 118 ? -2.396 -6.900 11.835 1.00 95.00 118 LYS A CA 1
ATOM 956 C C . LYS A 1 118 ? -2.954 -5.955 10.780 1.00 95.00 118 LYS A C 1
ATOM 958 O O . LYS A 1 118 ? -2.480 -5.952 9.651 1.00 95.00 118 LYS A O 1
ATOM 963 N N . VAL A 1 119 ? -3.926 -5.120 11.144 1.00 95.75 119 VAL A N 1
ATOM 964 C CA . VAL A 1 119 ? -4.471 -4.113 10.223 1.00 95.75 119 VAL A CA 1
ATOM 965 C C . VAL A 1 119 ? -3.399 -3.094 9.829 1.00 95.75 119 VAL A C 1
ATOM 967 O O . VAL A 1 119 ? -3.289 -2.760 8.650 1.00 95.75 119 VAL A O 1
ATOM 970 N N . ILE A 1 120 ? -2.587 -2.622 10.780 1.00 97.38 120 ILE A N 1
ATOM 971 C CA . ILE A 1 120 ? -1.470 -1.703 10.499 1.00 97.38 120 ILE A CA 1
ATOM 972 C C . ILE A 1 120 ? -0.477 -2.350 9.521 1.00 97.38 120 ILE A C 1
ATOM 974 O O . ILE A 1 120 ? -0.092 -1.730 8.526 1.00 97.38 120 ILE A O 1
ATOM 978 N N . GLU A 1 121 ? -0.111 -3.609 9.766 1.00 97.31 121 GLU A N 1
ATOM 979 C CA . GLU A 1 121 ? 0.786 -4.375 8.899 1.00 97.31 121 GLU A CA 1
ATOM 980 C C . GLU A 1 121 ? 0.198 -4.619 7.506 1.00 97.31 121 GLU A C 1
ATOM 982 O O . GLU A 1 121 ? 0.921 -4.514 6.520 1.00 97.31 121 GLU A O 1
ATOM 987 N N . GLU A 1 122 ? -1.106 -4.878 7.383 1.00 97.12 122 GLU A N 1
ATOM 988 C CA . GLU A 1 122 ? -1.771 -5.054 6.087 1.00 97.12 122 GLU A CA 1
ATOM 989 C C . GLU A 1 122 ? -1.721 -3.776 5.235 1.00 97.12 122 GLU A C 1
ATOM 991 O O . GLU A 1 122 ? -1.433 -3.843 4.036 1.00 97.12 122 GLU A O 1
ATOM 996 N N . TYR A 1 123 ? -1.942 -2.600 5.835 1.00 98.06 123 TYR A N 1
ATOM 997 C CA . TYR A 1 123 ? -1.784 -1.327 5.123 1.00 98.06 123 TYR A CA 1
ATOM 998 C C . TYR A 1 123 ? -0.338 -1.103 4.670 1.00 98.06 123 TYR A C 1
ATOM 1000 O O . TYR A 1 123 ? -0.110 -0.705 3.525 1.00 98.06 123 TYR A O 1
ATOM 1008 N N . TRP A 1 124 ? 0.636 -1.374 5.542 1.00 98.06 124 TRP A N 1
ATOM 1009 C CA . TRP A 1 124 ? 2.048 -1.226 5.192 1.00 98.06 124 TRP A CA 1
ATOM 1010 C C . TRP A 1 124 ? 2.476 -2.214 4.106 1.00 98.06 124 TRP A C 1
ATOM 1012 O O . TRP A 1 124 ? 3.150 -1.836 3.151 1.00 98.06 124 TRP A O 1
ATOM 1022 N N . HIS A 1 125 ? 2.015 -3.460 4.185 1.00 97.19 125 HIS A N 1
ATOM 1023 C CA . HIS A 1 125 ? 2.312 -4.479 3.191 1.00 97.19 125 HIS A CA 1
ATOM 1024 C C . HIS A 1 125 ? 1.837 -4.061 1.792 1.00 97.19 125 HIS A C 1
ATOM 1026 O O . HIS A 1 125 ? 2.578 -4.220 0.821 1.00 97.19 125 HIS A O 1
ATOM 1032 N N . MET A 1 126 ? 0.647 -3.459 1.682 1.00 97.50 126 MET A N 1
ATOM 1033 C CA . MET A 1 126 ? 0.166 -2.915 0.406 1.00 97.50 126 MET A CA 1
ATOM 1034 C C . MET A 1 126 ? 1.057 -1.786 -0.113 1.00 97.50 126 MET A C 1
ATOM 1036 O O . MET A 1 126 ? 1.324 -1.732 -1.313 1.00 97.50 126 MET A O 1
ATOM 1040 N N . ALA A 1 127 ? 1.555 -0.915 0.770 1.00 97.19 127 ALA A N 1
ATOM 1041 C CA . ALA A 1 127 ? 2.499 0.126 0.380 1.00 97.19 127 ALA A CA 1
ATOM 1042 C C . ALA A 1 127 ? 3.806 -0.463 -0.167 1.00 97.19 127 ALA A C 1
ATOM 1044 O O . ALA A 1 127 ? 4.284 -0.007 -1.200 1.00 97.19 127 ALA A O 1
ATOM 1045 N N . GLN A 1 128 ? 4.328 -1.521 0.459 1.00 96.25 128 GLN A N 1
ATOM 1046 C CA . GLN A 1 128 ? 5.532 -2.212 -0.009 1.00 96.25 128 GLN A CA 1
ATOM 1047 C C . GLN A 1 128 ? 5.333 -2.890 -1.369 1.00 96.25 128 GLN A C 1
ATOM 1049 O O . GLN A 1 128 ? 6.193 -2.766 -2.236 1.00 96.25 128 GLN A O 1
ATOM 1054 N N . ILE A 1 129 ? 4.201 -3.575 -1.581 1.00 94.75 129 ILE A N 1
ATOM 1055 C CA . ILE A 1 129 ? 3.887 -4.210 -2.874 1.00 94.75 129 ILE A CA 1
ATOM 1056 C C . ILE A 1 129 ? 3.856 -3.160 -3.989 1.00 94.75 129 ILE A C 1
ATOM 1058 O O . ILE A 1 129 ? 4.413 -3.383 -5.062 1.00 94.75 129 ILE A O 1
ATOM 1062 N N . ILE A 1 130 ? 3.201 -2.023 -3.741 1.00 94.12 130 ILE A N 1
ATOM 1063 C CA . ILE A 1 130 ? 3.099 -0.951 -4.733 1.00 94.12 130 ILE A CA 1
ATOM 1064 C C . ILE A 1 130 ? 4.470 -0.320 -4.975 1.00 94.12 130 ILE A C 1
ATOM 1066 O O . ILE A 1 130 ? 4.863 -0.201 -6.128 1.00 94.12 130 ILE A O 1
ATOM 1070 N N . ALA A 1 131 ? 5.209 0.030 -3.918 1.00 94.62 131 ALA A N 1
ATOM 1071 C CA . ALA A 1 131 ? 6.538 0.630 -4.033 1.00 94.62 131 ALA A CA 1
ATOM 1072 C C . ALA A 1 131 ? 7.501 -0.251 -4.840 1.00 94.62 131 ALA A C 1
ATOM 1074 O O . ALA A 1 131 ? 8.185 0.253 -5.726 1.00 94.62 131 ALA A O 1
ATOM 1075 N N . TYR A 1 132 ? 7.490 -1.566 -4.600 1.00 93.12 132 TYR A N 1
ATOM 1076 C CA . TYR A 1 132 ? 8.274 -2.530 -5.373 1.00 93.12 132 TYR A CA 1
ATOM 1077 C C . TYR A 1 132 ? 7.916 -2.508 -6.868 1.00 93.12 132 TYR A C 1
ATOM 1079 O O . TYR A 1 132 ? 8.799 -2.545 -7.717 1.00 93.12 132 TYR A O 1
ATOM 1087 N N . GLY A 1 133 ? 6.628 -2.383 -7.206 1.00 90.12 133 GLY A N 1
ATOM 1088 C CA . GLY A 1 133 ? 6.173 -2.280 -8.598 1.00 90.12 133 GLY A CA 1
ATOM 1089 C C . GLY A 1 133 ? 6.621 -1.009 -9.333 1.00 90.12 133 GLY A C 1
ATOM 1090 O O . GLY A 1 133 ? 6.563 -0.985 -10.558 1.00 90.12 133 GLY A O 1
ATOM 1091 N N . TYR A 1 134 ? 7.060 0.019 -8.601 1.00 89.50 134 TYR A N 1
ATOM 1092 C CA . TYR A 1 134 ? 7.583 1.285 -9.129 1.00 89.50 134 TYR A CA 1
ATOM 1093 C C . TYR A 1 134 ? 9.089 1.466 -8.855 1.00 89.50 134 TYR A C 1
ATOM 1095 O O . TYR A 1 134 ? 9.598 2.568 -9.039 1.00 89.50 134 TYR A O 1
ATOM 1103 N N . GLU A 1 135 ? 9.795 0.419 -8.403 1.00 88.00 135 GLU A N 1
ATOM 1104 C CA . GLU A 1 135 ? 11.231 0.466 -8.060 1.00 88.00 135 GLU A CA 1
ATOM 1105 C C . GLU A 1 135 ? 11.582 1.545 -7.008 1.00 88.00 135 GLU A C 1
ATOM 1107 O O . GLU A 1 135 ? 12.679 2.099 -6.998 1.00 88.00 135 GLU A O 1
ATOM 1112 N N . LEU A 1 136 ? 10.638 1.867 -6.110 1.00 87.94 136 LEU A N 1
ATOM 1113 C CA . LEU A 1 136 ? 10.824 2.844 -5.024 1.00 87.94 136 LEU A CA 1
ATOM 1114 C C . LEU A 1 136 ? 11.085 2.179 -3.664 1.00 87.94 136 LEU A C 1
ATOM 1116 O O . LEU A 1 136 ? 11.064 2.848 -2.633 1.00 87.94 136 LEU A O 1
ATOM 1120 N N . ASP A 1 137 ? 11.326 0.867 -3.623 1.00 83.44 137 ASP A N 1
ATOM 1121 C CA . ASP A 1 137 ? 11.565 0.120 -2.382 1.00 83.44 137 ASP A CA 1
ATOM 1122 C C . ASP A 1 137 ? 12.845 0.558 -1.651 1.00 83.44 137 ASP A C 1
ATOM 1124 O O . ASP A 1 137 ? 12.944 0.414 -0.432 1.00 83.44 137 ASP A O 1
ATOM 1128 N N . HIS A 1 138 ? 13.792 1.153 -2.377 1.00 87.50 138 HIS A N 1
ATOM 1129 C CA . HIS A 1 138 ? 15.015 1.732 -1.820 1.00 87.50 138 HIS A CA 1
ATOM 1130 C C . HIS A 1 138 ? 14.789 3.107 -1.165 1.00 87.50 138 HIS A C 1
ATOM 1132 O O . HIS A 1 138 ? 15.619 3.564 -0.382 1.00 87.50 138 HIS A O 1
ATOM 1138 N N . GLU A 1 139 ? 13.659 3.762 -1.440 1.00 91.38 139 GLU A N 1
ATOM 1139 C CA . GLU A 1 139 ? 13.362 5.128 -1.002 1.00 91.38 139 GLU A CA 1
ATOM 1140 C C . GLU A 1 139 ? 12.319 5.158 0.109 1.00 91.38 139 GLU A C 1
ATOM 1142 O O . GLU A 1 139 ? 11.220 5.705 -0.014 1.00 91.38 139 GLU A O 1
ATOM 1147 N N . MET A 1 140 ? 12.681 4.545 1.231 1.00 92.75 140 MET A N 1
ATOM 1148 C CA . MET A 1 140 ? 11.761 4.307 2.339 1.00 92.75 140 MET A CA 1
ATOM 1149 C C . MET A 1 140 ? 11.096 5.590 2.862 1.00 92.75 140 MET A C 1
ATOM 1151 O O . MET A 1 140 ? 9.899 5.568 3.138 1.00 92.75 140 MET A O 1
ATOM 1155 N N . ASP A 1 141 ? 11.815 6.712 2.946 1.00 95.06 141 ASP A N 1
ATOM 1156 C CA . ASP A 1 141 ? 11.252 7.981 3.431 1.00 95.06 141 ASP A CA 1
ATOM 1157 C C . ASP A 1 141 ? 10.157 8.524 2.502 1.00 95.06 141 ASP A C 1
ATOM 1159 O O . ASP A 1 141 ? 9.098 8.966 2.963 1.00 95.06 141 ASP A O 1
ATOM 1163 N N . LEU A 1 142 ? 10.375 8.433 1.186 1.00 94.25 142 LEU A N 1
ATOM 1164 C CA . LEU A 1 142 ? 9.388 8.811 0.178 1.00 94.25 142 LEU A CA 1
ATOM 1165 C C . LEU A 1 142 ? 8.162 7.897 0.259 1.00 94.25 142 LEU A C 1
ATOM 1167 O O . LEU A 1 142 ? 7.031 8.383 0.327 1.00 94.25 142 LEU A O 1
ATOM 1171 N N . VAL A 1 143 ? 8.382 6.579 0.321 1.00 96.44 143 VAL A N 1
ATOM 1172 C CA . VAL A 1 143 ? 7.314 5.574 0.446 1.00 96.44 143 VAL A CA 1
ATOM 1173 C C . VAL A 1 143 ? 6.467 5.831 1.691 1.00 96.44 143 VAL A C 1
ATOM 1175 O O . VAL A 1 143 ? 5.238 5.860 1.606 1.00 96.44 143 VAL A O 1
ATOM 1178 N N . VAL A 1 144 ? 7.103 6.069 2.842 1.00 97.88 144 VAL A N 1
ATOM 1179 C CA . VAL A 1 144 ? 6.420 6.383 4.104 1.00 97.88 144 VAL A CA 1
ATOM 1180 C C . VAL A 1 144 ? 5.605 7.663 3.974 1.00 97.88 144 VAL A C 1
ATOM 1182 O O . VAL A 1 144 ? 4.436 7.679 4.362 1.00 97.88 144 VAL A O 1
ATOM 1185 N N . ASN A 1 145 ? 6.171 8.724 3.396 1.00 97.44 145 ASN A N 1
ATOM 1186 C CA . ASN A 1 145 ? 5.468 9.991 3.216 1.00 97.44 145 ASN A CA 1
ATOM 1187 C C . ASN A 1 145 ? 4.226 9.825 2.324 1.00 97.44 145 ASN A C 1
ATOM 1189 O O . ASN A 1 145 ? 3.115 10.182 2.730 1.00 97.44 145 ASN A O 1
ATOM 1193 N N . LEU A 1 146 ? 4.375 9.206 1.150 1.00 97.25 146 LEU A N 1
ATOM 1194 C CA . LEU A 1 146 ? 3.265 8.964 0.224 1.00 97.25 146 LEU A CA 1
ATOM 1195 C C . LEU A 1 146 ? 2.193 8.053 0.837 1.00 97.25 146 LEU A C 1
ATOM 1197 O O . LEU A 1 146 ? 0.995 8.327 0.688 1.00 97.25 146 LEU A O 1
ATOM 1201 N N . ALA A 1 147 ? 2.592 7.022 1.585 1.00 98.06 147 ALA A N 1
ATOM 1202 C CA . ALA A 1 147 ? 1.674 6.161 2.323 1.00 98.06 147 ALA A CA 1
ATOM 1203 C C . ALA A 1 147 ? 0.895 6.952 3.386 1.00 98.06 147 ALA A C 1
ATOM 1205 O O . ALA A 1 147 ? -0.334 6.881 3.430 1.00 98.06 147 ALA A O 1
ATOM 1206 N N . ILE A 1 148 ? 1.566 7.781 4.191 1.00 98.31 148 ILE A N 1
ATOM 1207 C CA . ILE A 1 148 ? 0.921 8.644 5.191 1.00 98.31 148 ILE A CA 1
ATOM 1208 C C . ILE A 1 148 ? -0.082 9.602 4.533 1.00 98.31 148 ILE A C 1
ATOM 1210 O O . ILE A 1 148 ? -1.212 9.743 5.011 1.00 98.31 148 ILE A O 1
ATOM 1214 N N . GLN A 1 149 ? 0.298 10.259 3.434 1.00 98.06 149 GLN A N 1
ATOM 1215 C CA . GLN A 1 149 ? -0.593 11.166 2.708 1.00 98.06 149 GLN A CA 1
ATOM 1216 C C . GLN A 1 149 ? -1.832 10.437 2.177 1.00 98.06 149 GLN A C 1
ATOM 1218 O O . GLN A 1 149 ? -2.957 10.913 2.351 1.00 98.06 149 GLN A O 1
ATOM 1223 N N . SER A 1 150 ? -1.636 9.268 1.569 1.00 98.06 150 SER A N 1
ATOM 1224 C CA . SER A 1 150 ? -2.716 8.441 1.018 1.00 98.06 150 SER A CA 1
ATOM 1225 C C . SER A 1 150 ? -3.670 7.967 2.109 1.00 98.06 150 SER A C 1
ATOM 1227 O O . SER A 1 150 ? -4.891 8.028 1.957 1.00 98.06 150 SER A O 1
ATOM 1229 N N . PHE A 1 151 ? -3.124 7.568 3.257 1.00 98.00 151 PHE A N 1
ATOM 1230 C CA . PHE A 1 151 ? -3.914 7.167 4.411 1.00 98.00 151 PHE A CA 1
ATOM 1231 C C . PHE A 1 151 ? -4.745 8.331 4.966 1.00 98.00 151 PHE A C 1
ATOM 1233 O O . PHE A 1 151 ? -5.943 8.179 5.197 1.00 98.00 151 PHE A O 1
ATOM 1240 N N . LYS A 1 152 ? -4.169 9.535 5.095 1.00 96.81 152 LYS A N 1
ATOM 1241 C CA . LYS A 1 152 ? -4.921 10.738 5.502 1.00 96.81 152 LYS A CA 1
ATOM 1242 C C . LYS A 1 152 ? -6.086 11.040 4.552 1.00 96.81 152 LYS A C 1
ATOM 1244 O O . LYS A 1 152 ? -7.169 11.402 5.015 1.00 96.81 152 LYS A O 1
ATOM 1249 N N . GLN A 1 153 ? -5.901 10.860 3.243 1.00 96.12 153 GLN A N 1
ATOM 1250 C CA . GLN A 1 153 ? -6.980 11.025 2.263 1.00 96.12 153 GLN A CA 1
ATOM 1251 C C . GLN A 1 153 ? -8.080 9.964 2.416 1.00 96.12 153 GLN A C 1
ATOM 1253 O O . GLN A 1 153 ? -9.264 10.312 2.383 1.00 96.12 153 GLN A O 1
ATOM 1258 N N . LEU A 1 154 ? -7.714 8.699 2.662 1.00 96.19 154 LEU A N 1
ATOM 1259 C CA . LEU A 1 154 ? -8.673 7.648 3.017 1.00 96.19 154 LEU A CA 1
ATOM 1260 C C . LEU A 1 154 ? -9.489 8.051 4.255 1.00 96.19 154 LEU A C 1
ATOM 1262 O O . LEU A 1 154 ? -10.717 8.013 4.209 1.00 96.19 154 LEU A O 1
ATOM 1266 N N . ILE A 1 155 ? -8.830 8.466 5.341 1.00 95.50 155 ILE A N 1
ATOM 1267 C CA . ILE A 1 155 ? -9.505 8.876 6.581 1.00 95.50 155 ILE A CA 1
ATOM 1268 C C . ILE A 1 155 ? -10.449 10.050 6.332 1.00 95.50 155 ILE A C 1
ATOM 1270 O O . ILE A 1 155 ? -11.590 10.027 6.796 1.00 95.50 155 ILE A O 1
ATOM 1274 N N . ARG A 1 156 ? -10.012 11.063 5.571 1.00 94.69 156 ARG A N 1
ATOM 1275 C CA . ARG A 1 156 ? -10.874 12.178 5.163 1.00 94.69 156 ARG A CA 1
ATOM 1276 C C . ARG A 1 156 ? -12.138 11.640 4.493 1.00 94.69 156 ARG A C 1
ATOM 1278 O O . ARG A 1 156 ? -13.240 11.987 4.905 1.00 94.69 156 ARG A O 1
ATOM 1285 N N . LYS A 1 157 ? -12.004 10.752 3.507 1.00 93.19 157 LYS A N 1
ATOM 1286 C CA . LYS A 1 157 ? -13.159 10.202 2.789 1.00 93.19 157 LYS A CA 1
ATOM 1287 C C . LYS A 1 157 ? -14.052 9.326 3.673 1.00 93.19 157 LYS A C 1
ATOM 1289 O O . LYS A 1 157 ? -15.272 9.424 3.562 1.00 93.19 157 LYS A O 1
ATOM 1294 N N . LEU A 1 158 ? -13.476 8.526 4.571 1.00 91.75 158 LEU A N 1
ATOM 1295 C CA . LEU A 1 158 ? -14.224 7.744 5.561 1.00 91.75 158 LEU A CA 1
ATOM 1296 C C . LEU A 1 158 ? -15.087 8.650 6.443 1.00 91.75 158 LEU A C 1
ATOM 1298 O O . LEU A 1 158 ? -16.278 8.387 6.593 1.00 91.75 158 LEU A O 1
ATOM 1302 N N . LYS A 1 159 ? -14.513 9.749 6.948 1.00 89.88 159 LYS A N 1
ATOM 1303 C CA . LYS A 1 159 ? -15.229 10.724 7.781 1.00 89.88 159 LYS A CA 1
ATOM 1304 C C . LYS A 1 159 ? -16.351 11.452 7.035 1.00 89.88 159 LYS A C 1
ATOM 1306 O O . LYS A 1 159 ? -17.361 11.768 7.647 1.00 89.88 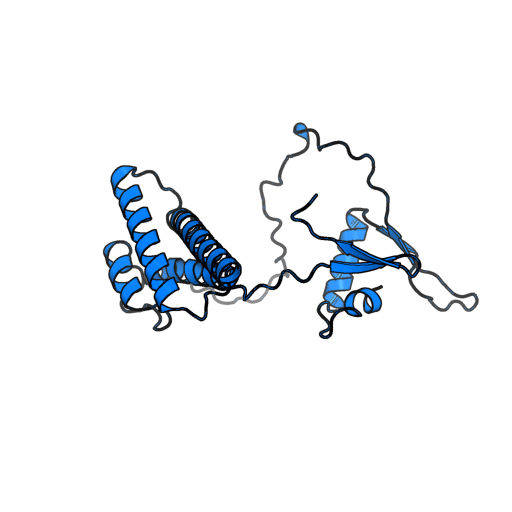159 LYS A O 1
ATOM 1311 N N . PHE A 1 160 ? -16.190 11.711 5.736 1.00 88.88 160 PHE A N 1
ATOM 1312 C CA . PHE A 1 160 ? -17.178 12.455 4.944 1.00 88.88 160 PHE A CA 1
ATOM 1313 C C . PHE A 1 160 ? -18.220 11.590 4.223 1.00 88.88 160 PHE A C 1
ATOM 1315 O O . PHE A 1 160 ? -19.209 12.131 3.742 1.00 88.88 160 PHE A O 1
ATOM 1322 N N . THR A 1 161 ? -17.996 10.288 4.033 1.00 78.38 161 THR A N 1
ATOM 1323 C CA . THR A 1 161 ? -18.844 9.487 3.126 1.00 78.38 161 THR A CA 1
ATOM 1324 C C . THR A 1 161 ? -19.308 8.144 3.704 1.00 78.38 161 THR A C 1
ATOM 1326 O O . THR A 1 161 ? -20.115 7.495 3.053 1.00 78.38 161 THR A O 1
ATOM 1329 N N . SER A 1 162 ? -18.861 7.716 4.893 1.00 68.69 162 SER A N 1
ATOM 1330 C CA . SER A 1 162 ? -19.320 6.527 5.668 1.00 68.69 162 SER A CA 1
ATOM 1331 C C . SER A 1 162 ? -19.411 5.162 4.943 1.00 68.69 162 SER A C 1
ATOM 1333 O O . SER A 1 162 ? -19.679 4.149 5.577 1.00 68.69 162 SER A O 1
ATOM 1335 N N . SER A 1 163 ? -19.186 5.096 3.628 1.00 71.75 163 SER A N 1
ATOM 1336 C CA . SER A 1 163 ? -19.607 4.002 2.739 1.00 71.75 163 SER A CA 1
ATOM 1337 C C . SER A 1 163 ? -18.430 3.252 2.101 1.00 71.75 163 SER A C 1
ATOM 1339 O O . SER A 1 163 ? -18.622 2.449 1.180 1.00 71.75 163 SER A O 1
ATOM 1341 N N . ILE A 1 164 ? -17.192 3.488 2.542 1.00 83.25 164 ILE A N 1
ATOM 1342 C CA . ILE A 1 164 ? 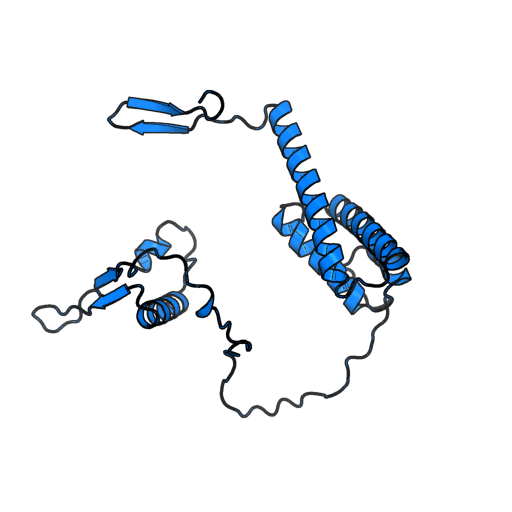-16.048 2.745 2.001 1.00 83.25 164 ILE A CA 1
ATOM 1343 C C . ILE A 1 164 ? -16.071 1.326 2.579 1.00 83.25 164 ILE A C 1
ATOM 1345 O O . ILE A 1 164 ? -15.601 1.080 3.684 1.00 83.25 164 ILE A O 1
ATOM 1349 N N . LYS A 1 165 ? -16.593 0.377 1.795 1.00 84.12 165 LYS A N 1
ATOM 1350 C CA . LYS A 1 165 ? -16.687 -1.045 2.172 1.00 84.12 165 LYS A CA 1
ATOM 1351 C C . LYS A 1 165 ? -15.323 -1.732 2.297 1.00 84.12 165 LYS A C 1
ATOM 1353 O O . LYS A 1 165 ? -15.202 -2.716 3.015 1.00 84.12 165 LYS A O 1
ATOM 1358 N N . LYS A 1 166 ? -14.311 -1.254 1.561 1.00 92.19 166 LYS A N 1
ATOM 1359 C CA . LYS A 1 166 ? -12.968 -1.858 1.490 1.00 92.19 166 LYS A CA 1
ATOM 1360 C C . LYS A 1 166 ? -11.872 -0.797 1.675 1.00 92.19 166 LYS A C 1
ATOM 1362 O O . LYS A 1 166 ? -11.303 -0.342 0.682 1.00 92.19 166 LYS A O 1
ATOM 1367 N N . PRO A 1 167 ? -11.577 -0.389 2.923 1.00 93.38 167 PRO A N 1
ATOM 1368 C CA . PRO A 1 167 ? -10.624 0.685 3.216 1.00 93.38 167 PRO A CA 1
ATOM 1369 C C . PRO A 1 167 ? -9.214 0.443 2.663 1.00 93.38 167 PRO A C 1
ATOM 1371 O O . PRO A 1 167 ? -8.656 1.333 2.031 1.00 93.38 167 PRO A O 1
ATOM 1374 N N . ILE A 1 168 ? -8.680 -0.776 2.804 1.00 94.69 168 ILE A N 1
ATOM 1375 C CA . ILE A 1 168 ? -7.344 -1.148 2.302 1.00 94.69 168 ILE A CA 1
ATOM 1376 C C . ILE A 1 168 ? -7.262 -1.011 0.777 1.00 94.69 168 ILE A C 1
ATOM 1378 O O . ILE A 1 168 ? -6.329 -0.401 0.261 1.00 94.69 168 ILE A O 1
ATOM 1382 N N . ALA A 1 169 ? -8.267 -1.511 0.050 1.00 94.56 169 ALA A N 1
ATOM 1383 C CA . ALA A 1 169 ? -8.314 -1.391 -1.407 1.00 94.56 169 ALA A CA 1
ATOM 1384 C C . ALA A 1 169 ? -8.373 0.084 -1.845 1.00 94.56 169 ALA A C 1
ATOM 1386 O O . ALA A 1 169 ? -7.662 0.497 -2.759 1.00 94.56 169 ALA A O 1
ATOM 1387 N N . TYR A 1 170 ? -9.176 0.896 -1.153 1.00 95.75 170 TYR A N 1
ATOM 1388 C CA . TYR A 1 170 ? -9.279 2.327 -1.430 1.00 95.75 170 TYR A CA 1
ATOM 1389 C C . TYR A 1 170 ? -7.951 3.053 -1.173 1.00 95.75 170 TYR A C 1
ATOM 1391 O O . TYR A 1 170 ? -7.490 3.809 -2.021 1.00 95.75 170 TYR A O 1
ATOM 1399 N N . PHE A 1 171 ? -7.296 2.769 -0.045 1.00 97.44 171 PHE A N 1
ATOM 1400 C CA . PHE A 1 171 ? -5.952 3.262 0.254 1.00 97.44 171 PHE A CA 1
ATOM 1401 C C . PHE A 1 171 ? -4.948 2.888 -0.838 1.00 97.44 171 PHE A C 1
ATOM 1403 O O . PHE A 1 171 ? -4.256 3.766 -1.344 1.00 97.44 171 PHE A O 1
ATOM 1410 N N . SER A 1 172 ? -4.905 1.613 -1.237 1.00 96.31 172 SER A N 1
ATOM 1411 C CA . SER A 1 172 ? -3.970 1.135 -2.259 1.00 96.31 172 SER A CA 1
ATOM 1412 C C . SER A 1 172 ? -4.175 1.827 -3.610 1.00 96.31 172 SER A C 1
ATOM 1414 O O . SER A 1 172 ? -3.201 2.098 -4.303 1.00 96.31 172 SER A O 1
ATOM 1416 N N . ALA A 1 173 ? -5.417 2.183 -3.957 1.00 96.44 173 ALA A N 1
ATOM 1417 C CA . ALA A 1 173 ? -5.722 2.915 -5.183 1.00 96.44 173 ALA A CA 1
ATOM 1418 C C . ALA A 1 173 ? -5.182 4.355 -5.148 1.00 96.44 173 ALA A C 1
ATOM 1420 O O . ALA A 1 173 ? -4.510 4.767 -6.088 1.00 96.44 173 ALA A O 1
ATOM 1421 N N . ILE A 1 174 ? -5.410 5.092 -4.050 1.00 96.94 174 ILE A N 1
ATOM 1422 C CA . ILE A 1 174 ? -4.846 6.445 -3.864 1.00 96.94 174 ILE A CA 1
ATOM 1423 C C . ILE A 1 174 ? -3.320 6.395 -3.898 1.00 96.94 174 ILE A C 1
ATOM 1425 O O . ILE A 1 174 ? -2.668 7.234 -4.515 1.00 96.94 174 ILE A O 1
ATOM 1429 N N . LEU A 1 175 ? -2.753 5.412 -3.201 1.00 97.50 175 LEU A N 1
ATOM 1430 C CA . LEU A 1 175 ? -1.317 5.278 -3.077 1.00 97.50 175 LEU A CA 1
ATOM 1431 C C . LEU A 1 175 ? -0.677 4.997 -4.436 1.00 97.50 175 LEU A C 1
ATOM 1433 O O . LEU A 1 175 ? 0.270 5.681 -4.808 1.00 97.50 175 LEU A O 1
ATOM 1437 N N . LYS A 1 176 ? -1.234 4.053 -5.203 1.00 96.31 176 LYS A N 1
ATOM 1438 C CA . LYS A 1 176 ? -0.784 3.741 -6.563 1.00 96.31 176 LYS A CA 1
ATOM 1439 C C . LYS A 1 176 ? -0.791 4.972 -7.469 1.00 96.31 176 LYS A C 1
ATOM 1441 O O . LYS A 1 176 ? 0.180 5.189 -8.182 1.00 96.31 176 LYS A O 1
ATOM 1446 N N . GLU A 1 177 ? -1.846 5.780 -7.408 1.00 96.56 177 GLU A N 1
ATOM 1447 C CA . GLU A 1 177 ? -1.943 7.023 -8.179 1.00 96.56 177 GLU A CA 1
ATOM 1448 C C . GLU A 1 177 ? -0.796 7.989 -7.842 1.00 96.56 177 GLU A C 1
ATOM 1450 O O . GLU A 1 177 ? -0.107 8.483 -8.729 1.00 96.56 177 GLU A O 1
ATOM 1455 N N . LYS A 1 178 ? -0.513 8.186 -6.550 1.00 95.50 178 LYS A N 1
ATOM 1456 C CA . LYS A 1 178 ? 0.602 9.032 -6.096 1.00 95.50 178 LYS A CA 1
ATOM 1457 C C . LYS A 1 178 ? 1.974 8.504 -6.512 1.00 95.50 178 LYS A C 1
ATOM 1459 O O . LYS A 1 178 ? 2.844 9.291 -6.869 1.00 95.50 178 LYS A O 1
ATOM 1464 N N . PHE A 1 179 ? 2.174 7.188 -6.468 1.00 93.38 179 PHE A N 1
ATOM 1465 C CA . PHE A 1 179 ? 3.398 6.566 -6.975 1.00 93.38 179 PHE A CA 1
ATOM 1466 C C . PHE A 1 179 ? 3.557 6.774 -8.483 1.00 93.38 179 PHE A C 1
ATOM 1468 O O . PHE A 1 179 ? 4.654 7.095 -8.929 1.00 93.38 179 PHE A O 1
ATOM 1475 N N . CYS A 1 180 ? 2.470 6.643 -9.249 1.00 92.19 180 CYS A N 1
ATOM 1476 C CA . CYS A 1 180 ? 2.471 6.887 -10.690 1.00 92.19 180 CYS A CA 1
ATOM 1477 C C . CYS A 1 180 ? 2.899 8.322 -11.013 1.00 92.19 180 CYS A C 1
ATOM 1479 O O . CYS A 1 180 ? 3.812 8.516 -11.805 1.00 92.19 180 CYS A O 1
ATOM 1481 N N . GLN A 1 181 ? 2.314 9.306 -10.327 1.00 92.31 181 GLN A N 1
ATOM 1482 C CA . GLN A 1 181 ? 2.665 10.721 -10.487 1.00 92.31 181 GLN A CA 1
ATOM 1483 C C . GLN A 1 181 ? 4.147 10.976 -10.184 1.00 92.31 181 GLN A C 1
ATOM 1485 O O . GLN A 1 181 ? 4.852 11.555 -11.002 1.00 92.31 181 GLN A O 1
ATOM 1490 N N . CYS A 1 182 ? 4.652 10.458 -9.061 1.00 89.31 182 CYS A N 1
ATOM 1491 C CA . CYS A 1 182 ? 6.063 10.607 -8.700 1.00 89.31 182 CYS A CA 1
ATOM 1492 C C . CYS A 1 182 ? 7.007 9.945 -9.723 1.00 89.31 182 CYS A C 1
ATOM 1494 O O . CYS A 1 182 ? 8.073 10.472 -10.041 1.00 89.31 182 CYS A O 1
ATOM 1496 N N . TYR A 1 183 ? 6.618 8.789 -10.265 1.00 87.50 183 TYR A N 1
ATOM 1497 C CA . TYR A 1 183 ? 7.375 8.107 -11.309 1.00 87.50 183 TYR A CA 1
ATOM 1498 C C . TYR A 1 183 ? 7.397 8.912 -12.619 1.00 87.50 183 TYR A C 1
ATOM 1500 O O . TYR A 1 183 ? 8.455 9.067 -13.229 1.00 87.50 183 TYR A O 1
ATOM 1508 N N . GLU A 1 184 ? 6.256 9.463 -13.035 1.00 86.50 184 GLU A N 1
ATOM 1509 C CA . GLU A 1 184 ? 6.146 10.306 -14.230 1.00 86.50 184 GLU A CA 1
ATOM 1510 C C . GLU A 1 184 ? 6.951 11.605 -14.108 1.00 86.50 184 GLU A C 1
ATOM 1512 O O . GLU A 1 184 ? 7.669 11.961 -15.045 1.00 86.50 184 GLU A O 1
ATOM 1517 N N . GLU A 1 185 ? 6.902 12.271 -12.952 1.00 88.44 185 GLU A N 1
ATOM 1518 C CA . GLU A 1 185 ? 7.709 13.462 -12.649 1.00 88.44 185 GLU A CA 1
ATOM 1519 C C . GLU A 1 185 ? 9.205 13.168 -12.821 1.00 88.44 185 GLU A C 1
ATOM 1521 O O . GLU A 1 185 ? 9.901 13.876 -13.546 1.00 88.44 185 GLU A O 1
ATOM 1526 N N . ARG A 1 186 ? 9.690 12.047 -12.279 1.00 84.88 186 ARG A N 1
ATOM 1527 C CA . ARG A 1 186 ? 11.091 11.624 -12.445 1.00 84.88 186 ARG A CA 1
ATOM 1528 C C . ARG A 1 186 ? 11.467 11.310 -13.882 1.00 84.88 186 ARG A C 1
ATOM 1530 O O . ARG A 1 186 ? 12.601 11.557 -14.293 1.00 84.88 186 ARG A O 1
ATOM 1537 N N . LEU A 1 187 ? 10.559 10.707 -14.648 1.00 82.56 187 LEU A N 1
ATOM 1538 C CA . LEU A 1 187 ? 10.797 10.471 -16.070 1.00 82.56 187 LEU A CA 1
ATOM 1539 C 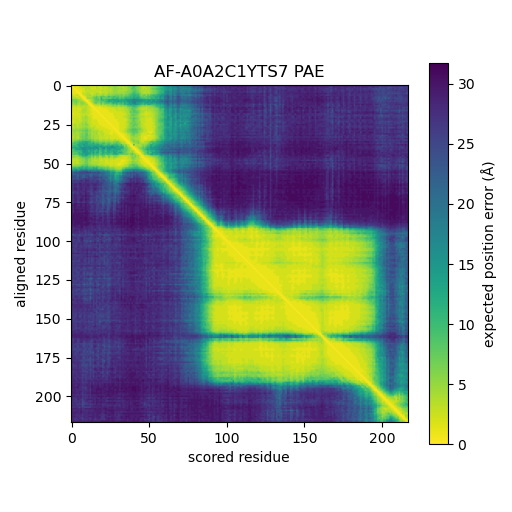C . LEU A 1 187 ? 10.898 11.791 -16.837 1.00 82.56 187 LEU A C 1
ATOM 1541 O O . LEU A 1 187 ? 11.748 11.903 -17.718 1.00 82.56 187 LEU A O 1
ATOM 1545 N N . ASN A 1 188 ? 10.074 12.785 -16.499 1.00 84.44 188 ASN A N 1
ATOM 1546 C CA . ASN A 1 188 ? 10.167 14.129 -17.069 1.00 84.44 188 ASN A CA 1
ATOM 1547 C C . ASN A 1 188 ? 11.501 14.789 -16.719 1.00 84.44 188 ASN A C 1
ATOM 1549 O O . ASN A 1 188 ? 12.217 15.192 -17.630 1.00 84.44 188 ASN A O 1
ATOM 1553 N N . GLU A 1 189 ? 11.906 14.779 -15.450 1.00 83.75 189 GLU A N 1
ATOM 1554 C CA . GLU A 1 189 ? 13.194 15.338 -15.018 1.00 83.75 189 GLU A CA 1
ATOM 1555 C C . GLU A 1 189 ? 14.378 14.692 -15.751 1.00 83.75 189 GLU A C 1
ATOM 1557 O O . GLU A 1 189 ? 15.282 15.385 -16.219 1.00 83.75 189 GLU A O 1
ATOM 1562 N N . LYS A 1 190 ? 14.373 13.361 -15.913 1.00 80.00 190 LYS A N 1
ATOM 1563 C CA . LYS A 1 190 ? 15.416 12.629 -16.654 1.00 80.00 190 LYS A CA 1
ATOM 1564 C C . LYS A 1 190 ? 15.422 12.930 -18.157 1.00 80.00 190 LYS A C 1
ATOM 1566 O O . LYS A 1 190 ? 16.483 12.846 -18.781 1.00 80.00 190 LYS A O 1
ATOM 1571 N N . ARG A 1 191 ? 14.259 13.249 -18.741 1.00 76.56 191 ARG A N 1
ATOM 1572 C CA . ARG A 1 191 ? 14.142 13.733 -20.126 1.00 76.56 191 ARG A CA 1
ATOM 1573 C C . ARG A 1 191 ? 14.717 15.143 -20.258 1.00 76.56 191 ARG A C 1
ATOM 1575 O O . ARG A 1 191 ? 15.497 15.386 -21.170 1.00 76.56 191 ARG A O 1
ATOM 1582 N N . GLU A 1 192 ? 14.393 16.033 -19.326 1.00 77.44 192 GLU A N 1
ATOM 1583 C CA . GLU A 1 192 ? 14.849 17.430 -19.316 1.00 77.44 192 GLU A CA 1
ATOM 1584 C C . GLU A 1 192 ? 16.355 17.563 -19.050 1.00 77.44 192 GLU A C 1
ATOM 1586 O O . GLU A 1 192 ? 17.032 18.362 -19.690 1.00 77.44 192 GLU A O 1
ATOM 1591 N N . THR A 1 193 ? 16.912 16.735 -18.162 1.00 77.31 193 THR A N 1
ATOM 1592 C CA . THR A 1 193 ? 18.358 16.703 -17.862 1.00 77.31 193 THR A CA 1
ATOM 1593 C C . THR A 1 193 ? 19.193 15.952 -18.907 1.00 77.31 193 THR A C 1
ATOM 1595 O O . THR A 1 193 ? 20.4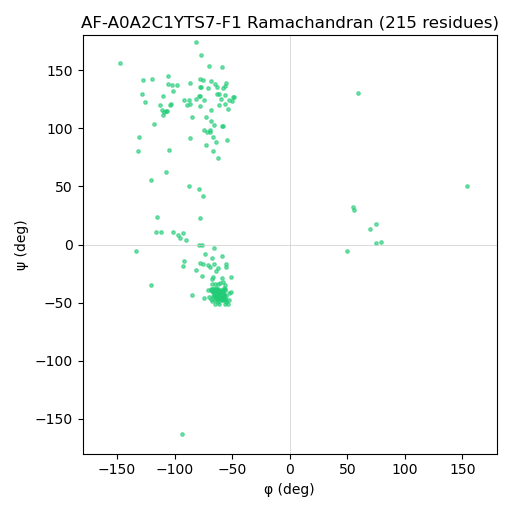13 15.876 -18.774 1.00 77.31 193 THR A O 1
ATOM 1598 N N . GLY A 1 194 ? 18.570 15.397 -19.955 1.00 62.53 194 GLY A N 1
ATOM 1599 C CA . GLY A 1 194 ? 19.267 14.731 -21.063 1.00 62.53 194 GLY A CA 1
ATOM 1600 C C . GLY A 1 194 ? 19.931 13.394 -20.706 1.00 62.53 194 GLY A C 1
ATOM 1601 O O . GLY A 1 194 ? 20.735 12.879 -21.481 1.00 62.53 194 GLY A O 1
ATOM 1602 N N . VAL A 1 195 ? 19.610 12.811 -19.544 1.00 59.91 195 VAL A N 1
ATOM 1603 C CA . VAL A 1 195 ? 20.177 11.528 -19.078 1.00 59.91 195 VAL A CA 1
ATOM 1604 C C . VAL A 1 195 ? 19.549 10.342 -19.821 1.00 59.91 195 VAL A C 1
ATOM 1606 O O . VAL A 1 195 ? 20.195 9.312 -20.019 1.00 59.91 195 VAL A O 1
ATOM 1609 N N . ILE A 1 196 ? 18.309 10.487 -20.298 1.00 54.25 196 ILE A N 1
ATOM 1610 C CA . ILE A 1 196 ? 17.706 9.547 -21.248 1.00 54.25 196 ILE A CA 1
ATOM 1611 C C . ILE A 1 196 ? 18.106 9.992 -22.657 1.00 54.25 196 ILE A C 1
ATOM 1613 O O . ILE A 1 196 ? 17.412 10.783 -23.290 1.00 54.25 196 ILE A O 1
ATOM 1617 N N . GLN A 1 197 ? 19.215 9.459 -23.176 1.00 51.25 197 GLN A N 1
ATOM 1618 C CA . GLN A 1 197 ? 19.391 9.426 -24.626 1.00 51.25 197 GLN A CA 1
ATOM 1619 C C . GLN A 1 197 ? 18.358 8.446 -25.176 1.00 51.25 197 GLN A C 1
ATOM 1621 O O . GLN A 1 197 ? 18.500 7.232 -25.006 1.00 51.25 197 GLN A O 1
ATOM 1626 N N . ILE A 1 198 ? 17.307 8.959 -25.818 1.00 51.81 198 ILE A N 1
ATOM 1627 C CA . ILE A 1 198 ? 16.464 8.151 -26.700 1.00 51.81 198 ILE A CA 1
ATOM 1628 C C . ILE A 1 198 ? 17.386 7.734 -27.840 1.00 51.81 198 ILE A C 1
ATOM 1630 O O . ILE A 1 198 ? 17.570 8.463 -28.808 1.00 51.81 198 ILE A O 1
ATOM 1634 N N . LYS A 1 199 ? 18.082 6.610 -27.666 1.00 48.47 199 LYS A N 1
ATOM 1635 C CA . LYS A 1 199 ? 18.935 6.075 -28.712 1.00 48.47 199 LYS A CA 1
ATOM 1636 C C . LYS A 1 199 ? 17.974 5.616 -29.804 1.00 48.47 199 LYS A C 1
ATOM 1638 O O . LYS A 1 199 ? 17.165 4.726 -29.522 1.00 48.47 199 LYS A O 1
ATOM 1643 N N . PRO A 1 200 ? 18.004 6.226 -30.994 1.00 54.34 200 PRO A N 1
ATOM 1644 C CA . PRO A 1 200 ? 17.107 5.822 -32.054 1.00 54.34 200 PRO A CA 1
ATOM 1645 C C . PRO A 1 200 ? 17.356 4.342 -32.321 1.00 54.34 200 PRO A C 1
ATOM 1647 O O . PRO A 1 200 ? 18.504 3.872 -32.318 1.00 54.34 200 PRO A O 1
ATOM 1650 N N . ILE A 1 201 ? 16.271 3.580 -32.442 1.00 56.31 201 ILE A N 1
ATOM 1651 C CA . ILE A 1 201 ? 16.371 2.138 -32.638 1.00 56.31 201 ILE A CA 1
ATOM 1652 C C . ILE A 1 201 ? 16.938 1.951 -34.040 1.00 56.31 201 ILE A C 1
ATOM 1654 O O . ILE A 1 201 ? 16.226 2.052 -35.034 1.00 56.31 201 ILE A O 1
ATOM 1658 N N . CYS A 1 202 ? 18.246 1.728 -34.108 1.00 53.84 202 CYS A N 1
ATOM 1659 C CA . CYS A 1 202 ? 18.926 1.376 -35.338 1.00 53.84 202 CYS A CA 1
ATOM 1660 C C . CYS A 1 202 ? 18.668 -0.103 -35.605 1.00 53.84 202 CYS A C 1
ATOM 1662 O O . CYS A 1 202 ? 19.077 -0.948 -34.804 1.00 53.84 202 CYS A O 1
ATOM 1664 N N . PHE A 1 203 ? 18.034 -0.422 -36.723 1.00 58.12 203 PHE A N 1
ATOM 1665 C CA . PHE A 1 203 ? 17.946 -1.796 -37.200 1.00 58.12 203 PHE A CA 1
ATOM 1666 C C . PHE A 1 203 ? 18.421 -1.889 -38.642 1.00 58.12 203 PHE A C 1
ATOM 1668 O O . PHE A 1 203 ? 18.192 -0.996 -39.455 1.00 58.12 203 PHE A O 1
ATOM 1675 N N . GLU A 1 204 ? 19.126 -2.977 -38.936 1.00 53.69 204 GLU A N 1
ATOM 1676 C CA . GLU A 1 204 ? 19.541 -3.302 -40.293 1.00 53.69 204 GLU A CA 1
ATOM 1677 C C . GLU A 1 204 ? 18.448 -4.128 -40.961 1.00 53.69 204 GLU A C 1
ATOM 1679 O O . GLU A 1 204 ? 18.090 -5.213 -40.497 1.00 53.69 204 GLU A O 1
ATOM 1684 N N . PHE A 1 205 ? 17.916 -3.604 -42.059 1.00 54.59 205 PHE A N 1
ATOM 1685 C CA . PHE A 1 205 ? 16.971 -4.302 -42.915 1.00 54.59 205 PHE A CA 1
ATOM 1686 C C . PHE A 1 205 ? 17.526 -4.279 -44.338 1.00 54.59 205 PHE A C 1
ATOM 1688 O O . PHE A 1 205 ? 17.827 -3.219 -44.872 1.00 54.59 205 PHE A O 1
ATOM 1695 N N . ASN A 1 206 ? 17.720 -5.456 -44.940 1.00 59.12 206 ASN A N 1
ATOM 1696 C CA . ASN A 1 206 ? 18.321 -5.615 -46.274 1.00 59.12 206 ASN A CA 1
ATOM 1697 C C . ASN A 1 206 ? 19.707 -4.960 -46.465 1.00 59.12 206 ASN A C 1
ATOM 1699 O O . ASN A 1 206 ? 20.046 -4.538 -47.565 1.00 59.12 206 ASN A O 1
ATOM 1703 N N . GLY A 1 207 ? 20.532 -4.903 -45.415 1.00 70.69 207 GLY A N 1
ATOM 1704 C CA . GLY A 1 207 ? 21.873 -4.304 -45.487 1.00 70.69 207 GLY A CA 1
ATOM 1705 C C . GLY A 1 207 ? 21.884 -2.774 -45.417 1.00 70.69 207 GLY A C 1
ATOM 1706 O O . GLY A 1 207 ? 22.957 -2.178 -45.448 1.00 70.69 207 GLY A O 1
ATOM 1707 N N . GLU A 1 208 ? 20.719 -2.144 -45.265 1.00 59.84 208 GLU A N 1
ATOM 1708 C CA . GLU A 1 208 ? 20.593 -0.720 -44.983 1.00 59.84 208 GLU A CA 1
ATOM 1709 C C . GLU A 1 208 ? 20.293 -0.509 -43.499 1.00 59.84 208 GLU A C 1
ATOM 1711 O O . GLU A 1 208 ? 19.428 -1.164 -42.907 1.00 59.84 208 GLU A O 1
ATOM 1716 N N . LYS A 1 209 ? 21.032 0.413 -42.881 1.00 69.75 209 LYS A N 1
ATOM 1717 C CA . LYS A 1 209 ? 20.834 0.802 -41.487 1.00 69.75 209 LYS A CA 1
ATOM 1718 C C . LYS A 1 209 ? 19.749 1.870 -41.436 1.00 69.75 209 LYS A C 1
ATOM 1720 O O . LYS A 1 209 ? 19.977 2.993 -41.875 1.00 69.75 209 LYS A O 1
ATOM 1725 N N . MET A 1 210 ? 18.586 1.517 -40.901 1.00 63.75 210 MET A N 1
ATOM 1726 C CA . MET A 1 210 ? 17.485 2.457 -40.715 1.00 63.75 210 MET A CA 1
ATOM 1727 C C . MET A 1 210 ? 17.456 2.978 -39.281 1.00 63.75 210 MET A C 1
ATOM 1729 O O . MET A 1 210 ? 17.624 2.216 -38.326 1.00 63.75 210 MET A O 1
ATOM 1733 N N . GLU A 1 211 ? 17.235 4.282 -39.152 1.00 66.50 211 GLU A N 1
ATOM 1734 C CA . GLU A 1 211 ? 17.105 5.004 -37.891 1.00 66.50 211 GLU A CA 1
ATOM 1735 C C . GLU A 1 211 ? 15.639 5.414 -37.719 1.00 66.50 211 GLU A C 1
ATOM 1737 O O . GLU A 1 211 ? 15.114 6.180 -38.523 1.00 66.50 211 GLU A O 1
ATOM 1742 N N . TRP A 1 212 ? 14.959 4.862 -36.710 1.00 55.12 212 TRP A N 1
ATOM 1743 C CA . TRP A 1 212 ? 13.572 5.223 -36.404 1.00 55.12 212 TRP A CA 1
ATOM 1744 C C . TRP A 1 212 ? 13.496 6.128 -35.177 1.00 55.12 212 TRP A C 1
ATOM 1746 O O . TRP A 1 212 ? 13.889 5.729 -34.075 1.00 55.12 212 TRP A O 1
ATOM 1756 N N . ASP A 1 213 ? 12.953 7.327 -35.389 1.00 59.72 213 ASP A N 1
ATOM 1757 C CA . ASP A 1 213 ? 12.650 8.319 -34.362 1.00 59.72 213 ASP A CA 1
ATOM 1758 C C . ASP A 1 213 ? 11.127 8.449 -34.195 1.00 59.72 213 ASP A C 1
ATOM 1760 O O . ASP A 1 213 ? 10.417 8.928 -35.080 1.00 59.72 213 ASP A O 1
ATOM 1764 N N . TRP A 1 214 ? 10.618 7.998 -33.047 1.00 52.28 214 TRP A N 1
ATOM 1765 C CA . TRP A 1 214 ? 9.185 7.979 -32.730 1.00 52.28 214 TRP A CA 1
ATOM 1766 C C . TRP A 1 214 ? 8.564 9.376 -32.570 1.00 52.28 214 TRP A C 1
ATOM 1768 O O . TRP A 1 214 ? 7.343 9.475 -32.483 1.00 52.28 214 TRP A O 1
ATOM 1778 N N . LEU A 1 215 ? 9.370 10.443 -32.490 1.00 49.44 215 LEU A N 1
ATOM 1779 C CA . LEU A 1 215 ? 8.887 11.812 -32.265 1.00 49.44 215 LEU A CA 1
ATOM 1780 C C . LEU A 1 215 ? 8.604 12.600 -33.551 1.00 49.44 215 LEU A C 1
ATOM 1782 O O . LEU A 1 215 ? 7.935 13.627 -33.481 1.00 49.44 215 LEU A O 1
ATOM 1786 N N . ASN A 1 216 ? 9.074 12.126 -34.707 1.00 52.81 216 ASN A N 1
ATOM 1787 C CA . ASN A 1 216 ? 8.950 12.821 -35.994 1.00 52.81 216 ASN A CA 1
ATOM 1788 C C . ASN A 1 216 ? 8.071 12.064 -37.014 1.00 52.81 216 ASN A C 1
ATOM 1790 O O . ASN A 1 216 ? 8.230 12.251 -38.220 1.00 52.81 216 ASN A O 1
ATOM 1794 N N . SER A 1 217 ? 7.170 11.192 -36.536 1.00 44.28 217 SER A N 1
ATOM 1795 C CA . SER A 1 217 ? 6.214 10.422 -37.359 1.00 44.28 217 SER A CA 1
ATOM 1796 C C . SER A 1 217 ? 4.824 11.049 -37.394 1.00 44.28 217 SER A C 1
ATOM 1798 O O . SER A 1 217 ? 4.349 11.466 -36.314 1.00 44.28 217 SER A O 1
#

Nearest PDB structures (foldseek):
  6abq-assembly1_B  TM=6.808E-01  e=4.371E-01  Listeria monocytogenes
  6ywy-assembly1_M  TM=3.869E-01  e=1.753E+00  Neurospora crassa
  7ls2-assembly1_H2  TM=1.602E-01  e=2.481E+00  Mus musculus